Protein AF-A0A0K8QR11-F1 (afdb_monomer)

Nearest PDB structures (foldseek):
  7ub2-assembly1_E  TM=6.531E-01  e=4.210E-04  Listeria innocua Clip11262
  3cfa-assembly1_M  TM=3.501E-01  e=7.416E+00  Anemonia sulcata

Solvent-accessible surface area (backbone atoms only — not comparable to full-atom val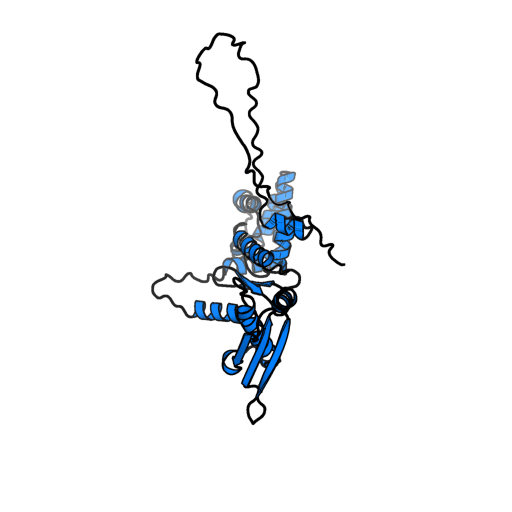ues): 19747 Å² total; per-residue (Å²): 137,85,82,87,88,83,78,84,81,83,80,81,87,85,83,94,85,86,79,87,87,83,91,81,80,92,84,91,77,88,82,89,83,85,79,80,94,82,84,79,91,71,80,76,77,76,76,75,76,74,76,73,48,72,58,48,55,50,12,54,74,72,75,39,56,47,68,58,39,54,51,48,45,44,65,74,42,34,60,98,54,95,72,50,72,66,57,51,45,52,47,51,48,51,30,57,75,68,71,40,46,50,90,80,51,19,27,39,53,40,82,47,98,93,49,70,42,62,26,36,31,73,67,27,51,51,49,54,50,72,68,36,90,48,54,60,58,69,50,78,46,81,41,59,45,97,88,67,47,78,45,32,27,33,20,36,36,31,42,66,96,52,97,64,56,37,73,28,74,36,44,43,87,77,69,67,56,100,44,72,64,43,70,76,38,46,69,62,52,44,46,50,50,10,46,53,53,20,45,31,75,67,70,63,69,70,99,67,37,44,62,71,58,55,51,49,49,53,52,48,62,69,65,62,74,56,92,84,54,84,74,80,71,84,67,74,55,62,62,56,55,46,16,51,55,36,47,64,77,41,40,69,42,52,50,50,29,52,52,21,51,56,45,22,73,74,67,70,43,64,65,32,35,47,55,25,30,52,41,54,66,70,43,53,69,70,45,50,59,32,43,67,39,54,49,97,71,74,24,86,45,50,74,64,55,50,48,41,67,73,76,62,43,61,85,78,84,78,81,81,83,130

Radius of gyration: 32.88 Å; Cα contacts (8 Å, |Δi|>4): 327; chains: 1; bounding box: 91×86×78 Å

Foldseek 3Di:
DDDDDDDDDDDDDDDDDDDDDDDDDDDDDDDDDDDDDDDDPDPPPPPPPPPQQLLNVVCVVVVHDSVVSLVCCCVPQVDPDPADPVLVSVLSVLCVVQVHDSNVQQWGWDDADPHTAIAGELVVLVCSQVPDPFWDDKDKDFDADPVGHGFWIKIFTGGPPDPGTQIDIDGLVPQQDPDPCCVVCVPVSRVSVNSNVSCCVRPVDPRYHHDVVRVVVRVVVVVPPPVPDPDPDPPPVVLLVLLVVLCVVLVVLLVLLVVLLVVCVVPVDVVSLASNLVSLVVRPPVSNSSLPDAVVRVRPDHPSSVCCNVPPRDDDDDDDDD

Secondary structure (DSSP, 8-state):
-------PPPPPPPP--------------------------------------HHHHHHHHTT--HHHHHHHHHHHTSTTS---HHHHHHHHHHHHHTT--TTTTSEEEEEETTEEEEEE-HHHHHHHHHH-TTEEEEEEEEEE-TTS-EEEEEEEEEETT-SS-EEEEEEHHHH--SSHHHHH-HHHHHHHHHHHHHHHHHH---S-B-HHHHHHHHHHHHH---TTS--------HHHHHHHHHHHHTHHHHHHHHHHHHHHHHH--HHHHHHHHHHHHHS-HHHHHHH---GGGT-SS-HHHHHHHHHTSPPP------

Sequence (322 aa):
MLWPSEFPQPAAPRNPSDTSGAVGTYNNTAPDGYPAEDDMNSVATIEQSKSVGVLATLASHYGMDKGAFVQTIKATVMNGTDVSNEQLAAFCLVAKEHKLNPFTKEIFAFPSRGGIVPVVSVDGWMKLINSHPDFDGMEFKDNVTPDGQLLSITCRMFRKGRSHPVEVTEYMAECKRNTDVWRQWPARMLRHKATIQAARYAFGFAGIMEQDEAERMGDIDGARKDENVVPGVFVEDKRKARHDEAAEQYAASIELIKDRISEWDATQDSDALYTAAEAWAEIPSAAQMDLWLAPTKGGIFTTHERDVIKSKLPKIEQEKSE

Organism: NCBI:txid1475481

InterPro domains:
  IPR018330 RecT family [PF03837] (70-219)

pLDDT: mean 78.52, std 22.54, range [29.58, 98.75]

Structure (mmCIF, N/CA/C/O backbone):
data_AF-A0A0K8QR11-F1
#
_entry.id   AF-A0A0K8QR11-F1
#
loop_
_atom_site.group_PDB
_atom_site.id
_atom_site.type_symbol
_atom_site.label_atom_id
_atom_site.label_alt_id
_atom_site.label_comp_id
_atom_site.label_asym_id
_atom_site.label_entity_id
_atom_site.label_seq_id
_atom_site.pdbx_PDB_ins_code
_atom_site.Cartn_x
_atom_site.Cartn_y
_atom_site.Cartn_z
_atom_site.occupancy
_atom_site.B_iso_or_equiv
_atom_site.auth_seq_id
_atom_site.auth_comp_id
_atom_site.auth_asym_id
_atom_site.auth_atom_id
_atom_site.pdbx_PDB_model_num
ATOM 1 N N . MET A 1 1 ? 6.950 -24.392 6.433 1.00 33.88 1 MET A N 1
ATOM 2 C CA . MET A 1 1 ? 5.771 -25.216 6.767 1.00 33.88 1 MET A CA 1
ATOM 3 C C . MET A 1 1 ? 4.914 -25.252 5.514 1.00 33.88 1 MET A C 1
ATOM 5 O O . MET A 1 1 ? 4.414 -24.214 5.107 1.00 33.88 1 MET A O 1
ATOM 9 N N . LEU A 1 2 ? 4.953 -26.376 4.799 1.00 32.19 2 LEU A N 1
ATOM 10 C CA . LEU A 1 2 ? 4.376 -26.543 3.464 1.00 32.19 2 LEU A CA 1
ATOM 11 C C . LEU A 1 2 ? 2.877 -26.844 3.589 1.00 32.19 2 LEU A C 1
ATOM 13 O O . LEU A 1 2 ? 2.474 -27.634 4.438 1.00 32.19 2 LEU A O 1
ATOM 17 N N . TRP A 1 3 ? 2.073 -26.183 2.762 1.00 33.88 3 TRP A N 1
ATOM 18 C CA . TRP A 1 3 ? 0.626 -26.359 2.660 1.00 33.88 3 TRP A CA 1
ATOM 19 C C . TRP A 1 3 ? 0.293 -27.703 1.982 1.00 33.88 3 TRP A C 1
ATOM 21 O O . TRP A 1 3 ? 0.845 -27.962 0.911 1.00 33.88 3 TRP A O 1
ATOM 31 N N . PRO A 1 4 ? -0.604 -28.546 2.525 1.00 36.75 4 PRO A N 1
ATOM 32 C CA . PRO A 1 4 ? -1.134 -29.689 1.793 1.00 36.75 4 PRO A CA 1
ATOM 33 C C . PRO A 1 4 ? -2.228 -29.225 0.821 1.00 36.75 4 PRO A C 1
ATOM 35 O O . PRO A 1 4 ? -3.280 -28.722 1.214 1.00 36.75 4 PRO A O 1
ATOM 38 N N . SER A 1 5 ? -1.951 -29.359 -0.473 1.00 45.22 5 SER A N 1
ATOM 39 C CA . SER A 1 5 ? -2.909 -29.163 -1.557 1.00 45.22 5 SER A CA 1
ATOM 40 C C . SER A 1 5 ? -3.686 -30.453 -1.789 1.00 45.22 5 SER A C 1
ATOM 42 O O . SER A 1 5 ? -3.118 -31.371 -2.362 1.00 45.22 5 SER A O 1
ATOM 44 N N . GLU A 1 6 ? -4.954 -30.523 -1.390 1.00 36.91 6 GLU A N 1
ATOM 45 C CA . GLU A 1 6 ? -5.933 -31.430 -2.005 1.00 36.91 6 GLU A CA 1
ATOM 46 C C . GLU A 1 6 ? -7.345 -31.122 -1.486 1.00 36.91 6 GLU A C 1
ATOM 48 O O . GLU A 1 6 ? -7.639 -31.261 -0.303 1.00 36.91 6 GLU A O 1
ATOM 53 N N . PHE A 1 7 ? -8.230 -30.700 -2.390 1.00 38.00 7 PHE A N 1
ATOM 54 C CA . PHE A 1 7 ? -9.677 -30.840 -2.231 1.00 38.00 7 PHE A CA 1
ATOM 55 C C . PHE A 1 7 ? -10.212 -31.567 -3.476 1.00 38.00 7 PHE A C 1
ATOM 57 O O . PHE A 1 7 ? -9.750 -31.277 -4.585 1.00 38.00 7 PHE A O 1
ATOM 64 N N . PRO A 1 8 ? -11.149 -32.519 -3.317 1.00 39.75 8 PRO A N 1
ATOM 65 C CA . PRO A 1 8 ? -11.606 -33.378 -4.401 1.00 39.75 8 PRO A CA 1
ATOM 66 C C . PRO A 1 8 ? -12.515 -32.629 -5.385 1.00 39.75 8 PRO A C 1
ATOM 68 O O . PRO A 1 8 ? -13.366 -31.829 -4.999 1.00 39.75 8 PRO A O 1
ATOM 71 N N . GLN A 1 9 ? -12.328 -32.917 -6.673 1.00 40.44 9 GLN A N 1
ATOM 72 C CA . GLN A 1 9 ? -13.131 -32.392 -7.780 1.00 40.44 9 GLN A CA 1
ATOM 73 C C . GLN A 1 9 ? -14.554 -32.988 -7.767 1.00 40.44 9 GLN A C 1
ATOM 75 O O . GLN A 1 9 ? -14.694 -34.196 -7.554 1.00 40.44 9 GLN A O 1
ATOM 80 N N . PRO A 1 10 ? -15.613 -32.204 -8.045 1.00 38.78 10 PRO A N 1
ATOM 81 C CA . PRO A 1 10 ? -16.957 -32.744 -8.222 1.00 38.78 10 PRO A CA 1
ATOM 82 C C . PRO A 1 10 ? -17.102 -33.463 -9.574 1.00 38.78 10 PRO A C 1
ATOM 84 O O . PRO A 1 10 ? -16.645 -32.985 -10.612 1.00 38.78 10 PRO A O 1
ATOM 87 N N . ALA A 1 11 ? -17.756 -34.627 -9.554 1.00 43.53 11 ALA A N 1
ATOM 88 C CA . ALA A 1 11 ? -18.029 -35.441 -10.735 1.00 43.53 11 ALA A CA 1
ATOM 89 C C . ALA A 1 11 ? -19.023 -34.760 -11.698 1.00 43.53 11 ALA A C 1
ATOM 91 O O . ALA A 1 11 ? -20.006 -34.152 -11.275 1.00 43.53 11 ALA A O 1
ATOM 92 N N . ALA A 1 12 ? -18.775 -34.905 -13.002 1.00 44.50 12 ALA A N 1
ATOM 93 C CA . ALA A 1 12 ? -19.606 -34.361 -14.075 1.00 44.50 12 ALA A CA 1
ATOM 94 C C . ALA A 1 12 ? -20.999 -35.034 -14.154 1.00 44.50 12 ALA A C 1
ATOM 96 O O . ALA A 1 12 ? -21.106 -36.245 -13.928 1.00 44.50 12 ALA A O 1
ATOM 97 N N . PRO A 1 13 ? -22.066 -34.297 -14.524 1.00 41.56 13 PRO A N 1
ATOM 98 C CA . PRO A 1 13 ? -23.403 -34.866 -14.663 1.00 41.56 13 PRO A CA 1
ATOM 99 C C . PRO A 1 13 ? -23.524 -35.744 -15.919 1.00 41.56 13 PRO A C 1
ATOM 101 O O . PRO A 1 13 ? -23.062 -35.386 -17.003 1.00 41.56 13 PRO A O 1
ATOM 104 N N . ARG A 1 14 ? -24.172 -36.907 -15.769 1.00 38.94 14 ARG A N 1
ATOM 105 C CA . ARG A 1 14 ? -24.530 -37.811 -16.873 1.00 38.94 14 ARG A CA 1
ATOM 106 C C . ARG A 1 14 ? -25.808 -37.329 -17.564 1.00 38.94 14 ARG A C 1
ATOM 108 O O . ARG A 1 14 ? -26.769 -36.952 -16.901 1.00 38.94 14 ARG A O 1
ATOM 115 N N . ASN A 1 15 ? -25.805 -37.395 -18.890 1.00 36.81 15 ASN A N 1
ATOM 116 C CA . ASN A 1 15 ? -26.914 -37.034 -19.771 1.00 36.81 15 ASN A CA 1
ATOM 117 C C . ASN A 1 15 ? -27.840 -38.255 -19.980 1.00 36.81 15 ASN A C 1
ATOM 119 O O . ASN A 1 15 ? -27.306 -39.327 -20.279 1.00 36.81 15 ASN A O 1
ATOM 123 N N . PRO A 1 16 ? -29.178 -38.152 -19.856 1.00 38.12 16 PRO A N 1
ATOM 124 C CA . PRO A 1 16 ? -30.076 -39.254 -20.178 1.00 38.12 16 PRO A CA 1
ATOM 125 C C . PRO A 1 16 ? -30.721 -39.047 -21.555 1.00 38.12 16 PRO A C 1
ATOM 127 O O . PRO A 1 16 ? -31.610 -38.216 -21.727 1.00 38.12 16 PRO A O 1
ATOM 130 N N . SER A 1 17 ? -30.299 -39.841 -22.535 1.00 35.16 17 SER A N 1
ATOM 131 C CA . SER A 1 17 ? -31.025 -40.040 -23.790 1.00 35.16 17 SER A CA 1
ATOM 132 C C . SER A 1 17 ? -30.967 -41.519 -24.162 1.00 35.16 17 SER A C 1
ATOM 134 O O . SER A 1 17 ? -29.864 -42.033 -24.327 1.00 35.16 17 SER A O 1
ATOM 136 N N . ASP A 1 18 ? -32.157 -42.125 -24.257 1.00 32.50 18 ASP A N 1
ATOM 137 C CA . ASP A 1 18 ? -32.554 -43.479 -24.709 1.00 32.50 18 ASP A CA 1
ATOM 138 C C . ASP A 1 18 ? -33.379 -44.184 -23.617 1.00 32.50 18 ASP A C 1
ATOM 140 O O . ASP A 1 18 ? -32.950 -44.258 -22.474 1.00 32.50 18 ASP A O 1
ATOM 144 N N . THR A 1 19 ? -34.569 -44.744 -23.847 1.00 35.62 19 THR A N 1
ATOM 145 C CA . THR A 1 19 ? -35.267 -45.163 -25.076 1.00 35.62 19 THR A CA 1
ATOM 146 C C . THR A 1 19 ? -36.750 -45.443 -24.743 1.00 35.62 19 THR A C 1
ATOM 148 O O . THR A 1 19 ? -37.076 -45.700 -23.589 1.00 35.62 19 THR A O 1
ATOM 151 N N . SER A 1 20 ? -37.620 -45.378 -25.768 1.00 32.44 20 SER A N 1
ATOM 152 C CA . SER A 1 20 ? -38.883 -46.136 -26.004 1.00 32.44 20 SER A CA 1
ATOM 153 C C . SER A 1 20 ? -39.692 -46.645 -24.792 1.00 32.44 20 SER A C 1
ATOM 155 O O . SER A 1 20 ? -39.200 -47.428 -23.995 1.00 32.44 20 SER A O 1
ATOM 157 N N . GLY A 1 21 ? -40.987 -46.385 -24.624 1.00 29.94 21 GLY A N 1
ATOM 158 C CA . GLY A 1 21 ? -42.069 -46.389 -25.605 1.00 29.94 21 GLY A CA 1
ATOM 159 C C . GLY A 1 21 ? -43.173 -47.322 -25.084 1.00 29.94 21 GLY A C 1
ATOM 160 O O . GLY A 1 21 ? -42.931 -48.512 -24.944 1.00 29.94 21 GLY A O 1
ATOM 161 N N . ALA A 1 22 ? -44.361 -46.796 -24.779 1.00 33.75 22 ALA A N 1
ATOM 162 C CA . ALA A 1 22 ? -45.605 -47.565 -24.672 1.00 33.75 22 ALA A CA 1
ATOM 163 C C . ALA A 1 22 ? -46.804 -46.606 -24.635 1.00 33.75 22 ALA A C 1
ATOM 165 O O . ALA A 1 22 ? -46.908 -45.740 -23.771 1.00 33.75 22 ALA A O 1
ATOM 166 N N . VAL A 1 23 ? -47.693 -46.773 -25.611 1.00 34.09 23 VAL A N 1
ATOM 167 C CA . VAL A 1 23 ? -48.990 -46.106 -25.739 1.00 34.09 23 VAL A CA 1
ATOM 168 C C . VAL A 1 23 ? -49.993 -46.841 -24.847 1.00 34.09 23 VAL A C 1
ATOM 170 O O . VAL A 1 23 ? -50.105 -48.061 -24.940 1.00 34.09 23 VAL A O 1
ATOM 173 N N . GLY A 1 24 ? -50.731 -46.113 -24.010 1.00 33.06 24 GLY A N 1
ATOM 174 C CA . GLY A 1 24 ? -51.784 -46.658 -23.152 1.00 33.06 24 GLY A CA 1
ATOM 175 C C . GLY A 1 24 ? -52.837 -45.593 -22.855 1.00 33.06 24 GLY A C 1
ATOM 176 O O . GLY A 1 24 ? -52.521 -44.501 -22.402 1.00 33.06 24 GLY A O 1
ATOM 177 N N . THR A 1 25 ? -54.075 -45.910 -23.202 1.00 30.88 25 THR A N 1
ATOM 178 C CA . THR A 1 25 ? -55.262 -45.056 -23.316 1.00 30.88 25 THR A CA 1
ATOM 179 C C . THR A 1 25 ? -55.841 -44.555 -21.988 1.00 30.88 25 THR A C 1
ATOM 181 O O . THR A 1 25 ? -55.704 -45.199 -20.954 1.00 30.88 25 THR A O 1
ATOM 184 N N . TYR A 1 26 ? -56.560 -43.430 -22.073 1.00 32.91 26 TYR A N 1
ATOM 185 C CA . TYR A 1 26 ? -57.428 -42.827 -21.055 1.00 32.91 26 TYR A CA 1
ATOM 186 C C . TYR A 1 26 ? -58.264 -43.836 -20.253 1.00 32.91 26 TYR A C 1
ATOM 188 O O . TYR A 1 26 ? -58.888 -44.710 -20.849 1.00 32.91 26 TYR A O 1
ATOM 196 N N . ASN A 1 27 ? -58.385 -43.620 -18.937 1.00 32.62 27 ASN A N 1
ATOM 197 C CA . ASN A 1 27 ? -59.679 -43.692 -18.254 1.00 32.62 27 ASN A CA 1
ATOM 198 C C . ASN A 1 27 ? -59.665 -42.981 -16.896 1.00 32.62 27 ASN A C 1
ATOM 200 O O . ASN A 1 27 ? -58.744 -43.105 -16.095 1.00 32.62 27 ASN A O 1
ATOM 204 N N . ASN A 1 28 ? -60.730 -42.213 -16.696 1.00 38.59 28 ASN A N 1
ATOM 205 C CA . ASN A 1 28 ? -61.056 -41.408 -15.537 1.00 38.59 28 ASN A CA 1
ATOM 206 C C . ASN A 1 28 ? -62.022 -42.222 -14.666 1.00 38.59 28 ASN A C 1
ATOM 208 O O . ASN A 1 28 ? -63.151 -42.449 -15.091 1.00 38.59 28 ASN A O 1
ATOM 212 N N . THR A 1 29 ? -61.592 -42.660 -13.485 1.00 36.22 29 THR A N 1
ATOM 213 C CA . THR A 1 29 ? -62.470 -43.207 -12.436 1.00 36.22 29 THR A CA 1
ATOM 214 C C . THR A 1 29 ? -61.794 -43.031 -11.079 1.00 36.22 29 THR A C 1
ATOM 216 O O . THR A 1 29 ? -60.862 -43.763 -10.754 1.00 36.22 29 THR A O 1
ATOM 219 N N . ALA A 1 30 ? -62.278 -42.072 -10.287 1.00 38.09 30 ALA A N 1
ATOM 220 C CA . ALA A 1 30 ? -62.218 -42.159 -8.828 1.00 38.09 30 ALA A CA 1
ATOM 221 C C . ALA A 1 30 ? -63.244 -43.215 -8.369 1.00 38.09 30 ALA A C 1
ATOM 223 O O . ALA A 1 30 ? -64.279 -43.368 -9.028 1.00 38.09 30 ALA A O 1
ATOM 224 N N . PRO A 1 31 ? -62.972 -43.953 -7.281 1.00 41.66 31 PRO A N 1
ATOM 225 C CA . PRO A 1 31 ? -63.694 -43.591 -6.061 1.00 41.66 31 PRO A CA 1
ATOM 226 C C . PRO A 1 31 ? -62.915 -43.790 -4.747 1.00 41.66 31 PRO A C 1
ATOM 228 O O . PRO A 1 31 ? -62.088 -44.684 -4.607 1.00 41.66 31 PRO A O 1
ATOM 231 N N . ASP A 1 32 ? -63.279 -42.928 -3.798 1.00 38.56 32 ASP A N 1
ATOM 232 C CA . ASP A 1 32 ? -63.455 -43.151 -2.360 1.00 38.56 32 ASP A CA 1
ATOM 233 C C . ASP A 1 32 ? -62.334 -43.779 -1.522 1.00 38.56 32 ASP A C 1
ATOM 235 O O . ASP A 1 32 ? -62.087 -44.983 -1.533 1.00 38.56 32 ASP A O 1
ATOM 239 N N . GLY A 1 33 ? -61.775 -42.945 -0.638 1.00 32.66 33 GLY A N 1
ATOM 240 C CA . GLY A 1 33 ? -61.066 -43.408 0.550 1.00 32.66 33 GLY A CA 1
ATOM 241 C C . GLY A 1 33 ? -60.140 -42.366 1.167 1.00 32.66 33 GLY A C 1
ATOM 242 O O . GLY A 1 33 ? -58.932 -42.569 1.172 1.00 32.66 33 GLY A O 1
ATOM 243 N N . TYR A 1 34 ? -60.676 -41.264 1.698 1.00 33.56 34 TYR A N 1
ATOM 244 C CA . TYR A 1 34 ? -59.923 -40.428 2.640 1.00 33.56 34 TYR A CA 1
ATOM 245 C C . TYR A 1 34 ? -60.023 -41.032 4.047 1.00 33.56 34 TYR A C 1
ATOM 247 O O . TYR A 1 34 ? -61.139 -41.135 4.563 1.00 33.56 34 TYR A O 1
ATOM 255 N N . PRO A 1 35 ? -58.909 -41.362 4.721 1.00 38.75 35 PRO A N 1
ATOM 256 C CA . PRO A 1 35 ? -58.846 -41.270 6.162 1.00 38.75 35 PRO A CA 1
ATOM 257 C C . PRO A 1 35 ? -58.368 -39.874 6.587 1.00 38.75 35 PRO A C 1
ATOM 259 O O . PRO A 1 35 ? -57.555 -39.233 5.925 1.00 38.75 35 PRO A O 1
ATOM 262 N N . ALA A 1 36 ? -58.972 -39.458 7.693 1.00 36.94 36 ALA A N 1
ATOM 263 C CA . ALA A 1 36 ? -58.860 -38.233 8.468 1.00 36.94 36 ALA A CA 1
ATOM 264 C C . ALA A 1 36 ? -57.507 -37.500 8.492 1.00 36.94 36 ALA A C 1
ATOM 266 O O . ALA A 1 36 ? -56.436 -38.096 8.597 1.00 36.94 36 ALA A O 1
ATOM 267 N N . GLU A 1 37 ? -57.638 -36.173 8.504 1.00 41.84 37 GLU A N 1
ATOM 268 C CA . GLU A 1 37 ? -56.672 -35.211 9.020 1.00 41.84 37 GLU A CA 1
ATOM 269 C C . GLU A 1 37 ? -56.354 -35.510 10.491 1.00 41.84 37 GLU A C 1
ATOM 271 O O . GLU A 1 37 ? -57.241 -35.460 11.336 1.00 41.84 37 GLU A O 1
ATOM 276 N N . ASP A 1 38 ? -55.097 -35.830 10.770 1.00 45.25 38 ASP A N 1
ATOM 277 C CA . ASP A 1 38 ? -54.389 -35.514 12.012 1.00 45.25 38 ASP A CA 1
ATOM 278 C C . ASP A 1 38 ? -52.946 -35.979 11.803 1.00 45.25 38 ASP A C 1
ATOM 280 O O . ASP A 1 38 ? -52.662 -37.165 11.916 1.00 45.25 38 ASP A O 1
ATOM 284 N N . ASP A 1 39 ? -52.053 -35.077 11.386 1.00 39.78 39 ASP A N 1
ATOM 285 C CA . ASP A 1 39 ? -50.786 -34.881 12.094 1.00 39.78 39 ASP A CA 1
ATOM 286 C C . ASP A 1 39 ? -49.870 -33.837 11.439 1.00 39.78 39 ASP A C 1
ATOM 288 O O . ASP A 1 39 ? -49.773 -33.698 10.221 1.00 39.78 39 ASP A O 1
ATOM 292 N N . MET A 1 40 ? -49.110 -33.182 12.315 1.00 40.28 40 MET A N 1
ATOM 293 C CA . MET A 1 40 ? -47.890 -32.415 12.046 1.00 40.28 40 MET A CA 1
ATOM 294 C C . MET A 1 40 ? -48.036 -31.029 11.410 1.00 40.28 40 MET A C 1
ATOM 296 O O . MET A 1 40 ? -47.586 -30.737 10.303 1.00 40.28 40 MET A O 1
ATOM 300 N N . ASN A 1 41 ? -48.449 -30.090 12.260 1.00 43.38 41 ASN A N 1
ATOM 301 C CA . ASN A 1 41 ? -47.977 -28.712 12.194 1.00 43.38 41 ASN A CA 1
ATOM 302 C C . ASN A 1 41 ? -46.479 -28.653 12.589 1.00 43.38 41 ASN A C 1
ATOM 304 O O . ASN A 1 41 ? -46.129 -28.231 13.691 1.00 43.38 41 ASN A O 1
ATOM 308 N N . SER A 1 42 ? -45.574 -29.122 11.722 1.00 46.75 42 SER A N 1
ATOM 309 C CA . SER A 1 42 ? -44.132 -28.907 11.889 1.00 46.75 42 SER A CA 1
ATOM 310 C C . SER A 1 42 ? -43.737 -27.613 11.184 1.00 46.75 42 SER A C 1
ATOM 312 O O . SER A 1 42 ? -43.375 -27.608 10.005 1.00 46.75 42 SER A O 1
ATOM 314 N N . VAL A 1 43 ? -43.808 -26.494 11.904 1.00 45.84 43 VAL A N 1
ATOM 315 C CA . VAL A 1 43 ? -43.145 -25.263 11.469 1.00 45.84 43 VAL A CA 1
ATOM 316 C C . VAL A 1 43 ? -41.645 -25.534 11.529 1.00 45.84 43 VAL A C 1
ATOM 318 O O . VAL A 1 43 ? -41.045 -25.531 12.601 1.00 45.84 43 VAL A O 1
ATOM 321 N N . ALA A 1 44 ? -41.045 -25.836 10.378 1.00 43.06 44 ALA A N 1
ATOM 322 C CA . ALA A 1 44 ? -39.603 -25.911 10.244 1.00 43.06 44 ALA A CA 1
ATOM 323 C C . ALA A 1 44 ? -39.029 -24.534 10.592 1.00 43.06 44 ALA A C 1
ATOM 325 O O . ALA A 1 44 ? -39.220 -23.562 9.858 1.00 43.06 44 ALA A O 1
ATOM 326 N N . THR A 1 45 ? -38.355 -24.442 11.736 1.00 41.91 45 THR A N 1
ATOM 327 C CA . THR A 1 45 ? -37.550 -23.280 12.096 1.00 41.91 45 THR A CA 1
ATOM 328 C C . THR A 1 45 ? -36.497 -23.120 11.007 1.00 41.91 45 THR A C 1
ATOM 330 O O . THR A 1 45 ? -35.555 -23.904 10.925 1.00 41.91 45 THR A O 1
ATOM 333 N N . ILE A 1 46 ? -36.677 -22.135 10.127 1.00 47.78 46 ILE A N 1
ATOM 334 C CA . ILE A 1 46 ? -35.631 -21.732 9.194 1.00 47.78 46 ILE A CA 1
ATOM 335 C C . ILE A 1 46 ? -34.526 -21.155 10.074 1.00 47.78 46 ILE A C 1
ATOM 337 O O . ILE A 1 46 ? -34.634 -20.020 10.544 1.00 47.78 46 ILE A O 1
ATOM 341 N N . GLU A 1 47 ? -33.485 -21.943 10.348 1.00 46.41 47 GLU A N 1
ATOM 342 C CA . GLU A 1 47 ? -32.240 -21.397 10.864 1.00 46.41 47 GLU A CA 1
ATOM 343 C C . GLU A 1 47 ? -31.778 -20.350 9.852 1.00 46.41 47 GLU A C 1
ATOM 345 O O . GLU A 1 47 ? -31.347 -20.672 8.744 1.00 46.41 47 GLU A O 1
ATOM 350 N N . GLN A 1 48 ? -31.934 -19.073 10.205 1.00 40.72 48 GLN A N 1
ATOM 351 C CA . GLN A 1 48 ? -31.308 -17.991 9.467 1.00 40.72 48 GLN A CA 1
ATOM 352 C C . GLN A 1 48 ? -29.817 -18.299 9.458 1.00 40.72 48 GLN A C 1
ATOM 354 O O . GLN A 1 48 ? -29.150 -18.162 10.485 1.00 40.72 48 GLN A O 1
ATOM 359 N N . SER A 1 49 ? -29.297 -18.750 8.314 1.00 42.47 49 SER A N 1
ATOM 360 C CA . SER A 1 49 ? -27.869 -18.952 8.131 1.00 42.47 49 SER A CA 1
ATOM 361 C C . SER A 1 49 ? -27.203 -17.622 8.453 1.00 42.47 49 SER A C 1
ATOM 363 O O . SER A 1 49 ? -27.327 -16.655 7.696 1.00 42.47 49 SER A O 1
ATOM 365 N N . LYS A 1 50 ? -26.576 -17.545 9.626 1.00 44.72 50 LYS A N 1
ATOM 366 C CA . LYS A 1 50 ? -25.921 -16.344 10.123 1.00 44.72 50 LYS A CA 1
ATOM 367 C C . LYS A 1 50 ? -24.801 -16.056 9.134 1.00 44.72 50 LYS A C 1
ATOM 369 O O . LYS A 1 50 ? -23.771 -16.723 9.172 1.00 44.72 50 LYS A O 1
ATOM 374 N N . SER A 1 51 ? -25.032 -15.142 8.192 1.00 48.88 51 SER A N 1
ATOM 375 C CA . SER A 1 51 ? -24.049 -14.808 7.166 1.00 48.88 51 SER A CA 1
ATOM 376 C C . SER A 1 51 ? -22.781 -14.368 7.890 1.00 48.88 51 SER A C 1
ATOM 378 O O . SER A 1 51 ? -22.761 -13.318 8.540 1.00 48.88 51 SER A O 1
ATOM 380 N N . VAL A 1 52 ? -21.749 -15.209 7.869 1.00 59.62 52 VAL A N 1
ATOM 381 C CA . VAL A 1 52 ? -20.503 -14.938 8.580 1.00 59.62 52 VAL A CA 1
ATOM 382 C C . VAL A 1 52 ? -19.880 -13.714 7.917 1.00 59.62 52 VAL A C 1
ATOM 384 O O . VAL A 1 52 ? -19.449 -13.770 6.769 1.00 59.62 52 VAL A O 1
ATOM 387 N N . GLY A 1 53 ? -19.888 -12.575 8.616 1.00 80.38 53 GLY A N 1
ATOM 388 C CA . GLY A 1 53 ? -19.357 -11.323 8.077 1.00 80.38 53 GLY A CA 1
ATOM 389 C C . GLY A 1 53 ? -17.894 -11.478 7.652 1.00 80.38 53 GLY A C 1
ATOM 390 O O . GLY A 1 53 ? -17.145 -12.241 8.267 1.00 80.38 53 GLY A O 1
ATOM 391 N N . VAL A 1 54 ? -17.463 -10.744 6.620 1.00 80.06 54 VAL A N 1
ATOM 392 C CA . VAL A 1 54 ? -16.131 -10.929 6.009 1.00 80.06 54 VAL A CA 1
ATOM 393 C C . VAL A 1 54 ? -14.986 -10.850 7.026 1.00 80.06 54 VAL A C 1
ATOM 395 O O . VAL A 1 54 ? -14.040 -11.630 6.963 1.00 80.06 54 VAL A O 1
ATOM 398 N N . LEU A 1 55 ? -15.123 -9.967 8.019 1.00 84.88 55 LEU A N 1
ATOM 399 C CA . LEU A 1 55 ? -14.155 -9.789 9.099 1.00 84.88 55 LEU A CA 1
ATOM 400 C C . LEU A 1 55 ? -14.062 -11.016 10.012 1.00 84.88 55 LEU A C 1
ATOM 402 O O . LEU A 1 55 ? -12.975 -11.345 10.458 1.00 84.88 55 LEU A O 1
ATOM 406 N N . ALA A 1 56 ? -15.174 -11.713 10.267 1.00 86.38 56 ALA A N 1
ATOM 407 C CA . ALA A 1 56 ? -15.155 -12.956 11.036 1.00 86.38 56 ALA A CA 1
ATOM 408 C C . ALA A 1 56 ? -14.484 -14.083 10.238 1.00 86.38 56 ALA A C 1
ATOM 410 O O . ALA A 1 56 ? -13.657 -14.801 10.780 1.00 86.38 56 ALA A O 1
ATOM 411 N N . THR A 1 57 ? -14.773 -14.177 8.935 1.00 85.00 57 THR A N 1
ATOM 412 C CA . THR A 1 57 ? -14.129 -15.162 8.049 1.00 85.00 57 THR A CA 1
ATOM 413 C C . THR A 1 57 ? -12.612 -14.968 8.008 1.00 85.00 57 THR A C 1
ATOM 415 O O . THR A 1 57 ? -11.856 -15.932 8.102 1.00 85.00 57 THR A O 1
ATOM 418 N N . LEU A 1 58 ? -12.157 -13.720 7.878 1.00 85.31 58 LEU A N 1
ATOM 419 C CA . LEU A 1 58 ? -10.731 -13.404 7.851 1.00 85.31 58 LEU A CA 1
ATOM 420 C C . LEU A 1 58 ? -10.076 -13.594 9.215 1.00 85.31 58 LEU A C 1
ATOM 422 O O . LEU A 1 58 ? -9.009 -14.193 9.276 1.00 85.31 58 LEU A O 1
ATOM 426 N N . ALA A 1 59 ? -10.725 -13.176 10.302 1.00 88.25 59 ALA A N 1
ATOM 427 C CA . ALA A 1 59 ? -10.233 -13.443 11.648 1.00 88.25 59 ALA A CA 1
ATOM 428 C C . ALA A 1 59 ? -10.014 -14.949 11.868 1.00 88.25 59 ALA A C 1
ATOM 430 O O . ALA A 1 59 ? -8.920 -15.351 12.255 1.00 88.25 59 ALA A O 1
ATOM 431 N N . SER A 1 60 ? -10.985 -15.792 11.493 1.00 89.06 60 SER A N 1
ATOM 432 C CA . SER A 1 60 ? -10.838 -17.252 11.550 1.00 89.06 60 SER A CA 1
ATOM 433 C C . SER A 1 60 ? -9.699 -17.774 10.671 1.00 89.06 60 SER A C 1
ATOM 435 O O . SER A 1 60 ? -8.957 -18.645 11.114 1.00 89.06 60 SER A O 1
ATOM 437 N N . HIS A 1 61 ? -9.511 -17.231 9.463 1.00 85.75 61 HIS A N 1
ATOM 438 C CA . HIS A 1 61 ? -8.384 -17.594 8.594 1.00 85.75 61 HIS A CA 1
ATOM 439 C C . HIS A 1 61 ? -7.023 -17.300 9.246 1.00 85.75 61 HIS A C 1
ATOM 441 O O . HIS A 1 61 ? -6.088 -18.082 9.096 1.00 85.75 61 HIS A O 1
ATOM 447 N N . TYR A 1 62 ? -6.916 -16.203 9.998 1.00 86.81 62 TYR A N 1
ATOM 448 C CA . TYR A 1 62 ? -5.713 -15.856 10.759 1.00 86.81 62 TYR A CA 1
ATOM 449 C C . TYR A 1 62 ? -5.652 -16.507 12.152 1.00 86.81 62 TYR A C 1
ATOM 451 O O . TYR A 1 62 ? -4.705 -16.256 12.892 1.00 86.81 62 TYR A O 1
ATOM 459 N N . GLY A 1 63 ? -6.628 -17.344 12.522 1.00 90.62 63 GLY A N 1
ATOM 460 C CA . GLY A 1 63 ? -6.687 -17.980 13.841 1.00 90.62 63 GLY A CA 1
ATOM 461 C C . GLY A 1 63 ? -6.927 -16.994 14.990 1.00 90.62 63 GLY A C 1
ATOM 462 O O . GLY A 1 63 ? -6.474 -17.230 16.105 1.00 90.62 63 GLY A O 1
ATOM 463 N N . MET A 1 64 ? -7.607 -15.879 14.721 1.00 90.25 64 MET A N 1
ATOM 464 C CA . MET A 1 64 ? -7.859 -14.801 15.676 1.00 90.25 64 MET A CA 1
ATOM 465 C C . MET A 1 64 ? -9.347 -14.681 16.012 1.00 90.25 64 MET A C 1
ATOM 467 O O . MET A 1 64 ? -10.216 -14.939 15.175 1.00 90.25 64 MET A O 1
ATOM 471 N N . ASP A 1 65 ? -9.645 -14.209 17.225 1.00 92.50 65 ASP A N 1
ATOM 472 C CA . ASP A 1 65 ? -10.968 -13.663 17.531 1.00 92.50 65 ASP A CA 1
ATOM 473 C C . ASP A 1 65 ? -11.267 -12.449 16.630 1.00 92.50 65 ASP A C 1
ATOM 475 O O . ASP A 1 65 ? -10.369 -11.681 16.276 1.00 92.50 65 ASP A O 1
ATOM 479 N N . LYS A 1 66 ? -12.540 -12.249 16.269 1.00 89.94 66 LYS A N 1
ATOM 480 C CA . LYS A 1 66 ? -12.962 -11.153 15.384 1.00 89.94 66 LYS A CA 1
ATOM 481 C C . LYS A 1 66 ? -12.633 -9.780 15.973 1.00 89.94 66 LYS A C 1
ATOM 483 O O . LYS A 1 66 ? -12.175 -8.907 15.236 1.00 89.94 66 LYS A O 1
ATOM 488 N N . GLY A 1 67 ? -12.910 -9.564 17.258 1.00 88.69 67 GLY A N 1
ATOM 489 C CA . GLY A 1 67 ? -12.648 -8.295 17.934 1.00 88.69 67 GLY A CA 1
ATOM 490 C C . GLY A 1 67 ? -11.153 -8.005 17.995 1.00 88.69 67 GLY A C 1
ATOM 491 O O . GLY A 1 67 ? -10.723 -6.928 17.579 1.00 88.69 67 GLY A O 1
ATOM 492 N N . ALA A 1 68 ? -10.367 -9.005 18.402 1.00 88.62 68 ALA A N 1
ATOM 493 C CA . ALA A 1 68 ? -8.909 -8.919 18.419 1.00 88.62 68 ALA A CA 1
ATOM 494 C C . ALA A 1 68 ? -8.335 -8.627 17.022 1.00 88.62 68 ALA A C 1
ATOM 496 O O . ALA A 1 68 ? -7.549 -7.698 16.864 1.00 88.62 68 ALA A O 1
ATOM 497 N N . PHE A 1 69 ? -8.784 -9.345 15.987 1.00 90.00 69 PHE A N 1
ATOM 498 C CA . PHE A 1 69 ? -8.358 -9.131 14.600 1.00 90.00 69 PHE A CA 1
ATOM 499 C C . PHE A 1 69 ? -8.606 -7.693 14.131 1.00 90.00 69 PHE A C 1
ATOM 501 O O . PHE A 1 69 ? -7.706 -7.045 13.596 1.00 90.00 69 PHE A O 1
ATOM 508 N N . VAL A 1 70 ? -9.816 -7.171 14.366 1.00 89.19 70 VAL A N 1
ATOM 509 C CA . VAL A 1 70 ? -10.178 -5.792 14.009 1.00 89.19 70 VAL A CA 1
ATOM 510 C C . VAL A 1 70 ? -9.261 -4.789 14.708 1.00 89.19 70 VAL A C 1
ATOM 512 O O . VAL A 1 70 ? -8.741 -3.885 14.055 1.00 89.19 70 VAL A O 1
ATOM 515 N N . GLN A 1 71 ? -9.033 -4.956 16.013 1.00 89.00 71 GLN A N 1
ATOM 516 C CA . GLN A 1 71 ? -8.158 -4.071 16.781 1.00 89.00 71 GLN A CA 1
ATOM 517 C C . GLN A 1 71 ? -6.709 -4.133 16.287 1.00 89.00 71 GLN A C 1
ATOM 519 O O . GLN A 1 71 ? -6.097 -3.087 16.077 1.00 89.00 71 GLN A O 1
ATOM 524 N N . THR A 1 72 ? -6.169 -5.328 16.030 1.00 88.38 72 THR A N 1
ATOM 525 C CA . THR A 1 72 ? -4.795 -5.488 15.539 1.00 88.38 72 THR A CA 1
ATOM 526 C C . THR A 1 72 ? -4.611 -4.845 14.169 1.00 88.38 72 THR A C 1
ATOM 528 O O . THR A 1 72 ? -3.641 -4.113 13.979 1.00 88.38 72 THR A O 1
ATOM 531 N N . ILE A 1 73 ? -5.532 -5.052 13.220 1.00 87.69 73 ILE A N 1
ATOM 532 C CA . ILE A 1 73 ? -5.433 -4.422 11.894 1.00 87.69 73 ILE A CA 1
ATOM 533 C C . ILE A 1 73 ? -5.479 -2.896 12.020 1.00 87.69 73 ILE A C 1
ATOM 535 O O . ILE A 1 73 ? -4.625 -2.218 11.446 1.00 87.69 73 ILE A O 1
ATOM 539 N N . LYS A 1 74 ? -6.406 -2.344 12.815 1.00 86.75 74 LYS A N 1
ATOM 540 C CA . LYS A 1 74 ? -6.473 -0.890 13.031 1.00 86.75 74 LYS A CA 1
ATOM 541 C C . LYS A 1 74 ? -5.181 -0.341 13.646 1.00 86.75 74 LYS A C 1
ATOM 543 O O . LYS A 1 74 ? -4.657 0.656 13.166 1.00 86.75 74 LYS A O 1
ATOM 548 N N . ALA A 1 75 ? -4.634 -1.021 14.652 1.00 84.56 75 ALA A N 1
ATOM 549 C CA . ALA A 1 75 ? -3.443 -0.567 15.366 1.00 84.56 75 ALA A CA 1
ATOM 550 C C . ALA A 1 75 ? -2.134 -0.716 14.571 1.00 84.56 75 ALA A C 1
ATOM 552 O O . ALA A 1 75 ? -1.209 0.063 14.778 1.00 84.56 75 ALA A O 1
ATOM 553 N N . THR A 1 76 ? -2.025 -1.714 13.687 1.00 81.31 76 THR A N 1
ATOM 554 C CA . THR A 1 76 ? -0.737 -2.084 13.059 1.00 81.31 76 THR A CA 1
ATOM 555 C C . THR A 1 76 ? -0.667 -1.826 11.556 1.00 81.31 76 THR A C 1
ATOM 557 O O . THR A 1 76 ? 0.423 -1.612 11.031 1.00 81.31 76 THR A O 1
ATOM 560 N N . VAL A 1 77 ? -1.810 -1.829 10.864 1.00 80.44 77 VAL A N 1
ATOM 561 C CA . VAL A 1 77 ? -1.901 -1.690 9.398 1.00 80.44 77 VAL A CA 1
ATOM 562 C C . VAL A 1 77 ? -2.546 -0.361 8.998 1.00 80.44 77 VAL A C 1
ATOM 564 O O . VAL A 1 77 ? -2.282 0.136 7.906 1.00 80.44 77 VAL A O 1
ATOM 567 N N . MET A 1 78 ? -3.382 0.212 9.871 1.00 79.69 78 MET A N 1
ATOM 568 C CA . MET A 1 78 ? -4.145 1.448 9.630 1.00 79.69 78 MET A CA 1
ATOM 569 C C . MET A 1 78 ? -3.869 2.524 10.690 1.00 79.69 78 MET A C 1
ATOM 571 O O . MET A 1 78 ? -4.741 3.336 11.006 1.00 79.69 78 MET A O 1
ATOM 575 N N . ASN A 1 79 ? -2.676 2.500 11.285 1.00 67.50 79 ASN A N 1
ATOM 576 C CA . ASN A 1 79 ? -2.323 3.394 12.380 1.00 67.50 79 ASN A CA 1
ATOM 577 C C . ASN A 1 79 ? -2.476 4.876 11.983 1.00 67.50 79 ASN A C 1
ATOM 579 O O . ASN A 1 79 ? -2.146 5.287 10.874 1.00 67.50 79 ASN A O 1
ATOM 583 N N . GLY A 1 80 ? -3.010 5.690 12.898 1.00 63.41 80 GLY A N 1
ATOM 584 C CA . GLY A 1 80 ? -3.159 7.135 12.690 1.00 63.41 80 GLY A CA 1
ATOM 585 C C . GLY A 1 80 ? -4.317 7.568 11.781 1.00 63.41 80 GLY A C 1
ATOM 586 O O . GLY A 1 80 ? -4.401 8.748 11.460 1.00 63.41 80 GLY A O 1
ATOM 587 N N . THR A 1 81 ? -5.219 6.661 11.382 1.00 64.88 81 THR A N 1
ATOM 588 C CA . THR A 1 81 ? -6.439 7.005 10.626 1.00 64.88 81 THR A CA 1
ATOM 589 C C . THR A 1 81 ? -7.685 6.516 11.368 1.00 64.88 81 THR A C 1
ATOM 591 O O . THR A 1 81 ? -7.740 5.361 11.791 1.00 64.88 81 THR A O 1
ATOM 594 N N . ASP A 1 82 ? -8.704 7.369 11.517 1.00 72.19 82 ASP A N 1
ATOM 595 C CA . ASP A 1 82 ? -10.013 6.940 12.027 1.00 72.19 82 ASP A CA 1
ATOM 596 C C . ASP A 1 82 ? -10.762 6.178 10.922 1.00 72.19 82 ASP A C 1
ATOM 598 O O . ASP A 1 82 ? -11.411 6.765 10.057 1.00 72.19 82 ASP A O 1
ATOM 602 N N . VAL A 1 83 ? -10.572 4.856 10.887 1.00 77.75 83 VAL A N 1
ATOM 603 C CA . VAL A 1 83 ? -11.121 3.980 9.844 1.00 77.75 83 VAL A CA 1
ATOM 604 C C . VAL A 1 83 ? -12.433 3.348 10.304 1.00 77.75 83 VAL A C 1
ATOM 606 O O . VAL A 1 83 ? -12.489 2.640 11.325 1.00 77.75 83 VAL A O 1
ATOM 609 N N . SER A 1 84 ? -13.487 3.541 9.505 1.00 83.75 84 SER A N 1
ATOM 610 C CA . SER A 1 84 ? -14.793 2.920 9.743 1.00 83.75 84 SER A CA 1
ATOM 611 C C . SER A 1 84 ? -14.729 1.393 9.584 1.00 83.75 84 SER A C 1
ATOM 613 O O . SER A 1 84 ? -13.827 0.840 8.949 1.00 83.75 84 SER A O 1
ATOM 615 N N . ASN A 1 85 ? -15.696 0.666 10.146 1.00 82.94 85 ASN A N 1
ATOM 616 C CA . ASN A 1 85 ? -15.722 -0.793 9.995 1.00 82.94 85 ASN A CA 1
ATOM 617 C C . ASN A 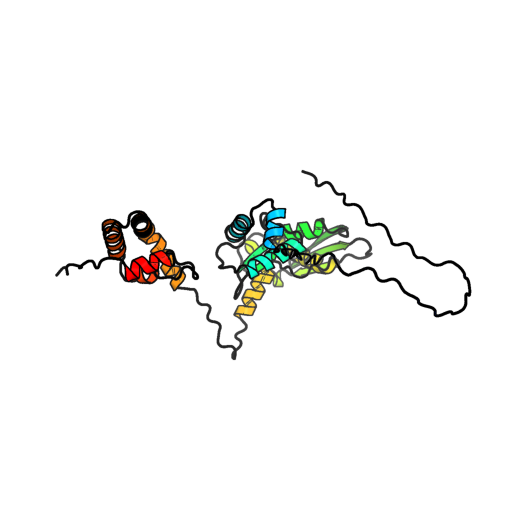1 85 ? -15.985 -1.222 8.539 1.00 82.94 85 ASN A C 1
ATOM 619 O O . ASN A 1 85 ? -15.508 -2.274 8.116 1.00 82.94 85 ASN A O 1
ATOM 623 N N . GLU A 1 86 ? -16.694 -0.400 7.768 1.00 83.88 86 GLU A N 1
ATOM 624 C CA . GLU A 1 86 ? -16.960 -0.586 6.340 1.00 83.88 86 GLU A CA 1
ATOM 625 C C . GLU A 1 86 ? -15.677 -0.418 5.523 1.00 83.88 86 GLU A C 1
ATOM 627 O O . GLU A 1 86 ? -15.378 -1.253 4.673 1.00 83.88 86 GLU A O 1
ATOM 632 N N . GLN A 1 87 ? -14.876 0.608 5.824 1.00 86.06 87 GLN A N 1
ATOM 633 C CA . GLN A 1 87 ? -13.577 0.829 5.183 1.00 86.06 87 GLN A CA 1
ATOM 634 C C . GLN A 1 87 ? -12.584 -0.289 5.515 1.00 86.06 87 GLN A C 1
ATOM 636 O O . GLN A 1 87 ? -11.899 -0.799 4.626 1.00 86.06 87 GLN A O 1
ATOM 641 N N . LEU A 1 88 ? -12.562 -0.737 6.774 1.00 88.25 88 LEU A N 1
ATOM 642 C CA . LEU A 1 88 ? -11.788 -1.903 7.192 1.00 88.25 88 LEU A CA 1
ATOM 643 C C . LEU A 1 88 ? -12.211 -3.161 6.420 1.00 88.25 88 LEU A C 1
ATOM 645 O O . LEU A 1 88 ? -11.357 -3.901 5.932 1.00 88.25 88 LEU A O 1
ATOM 649 N N . ALA A 1 89 ? -13.519 -3.405 6.299 1.00 87.25 89 ALA A N 1
ATOM 650 C CA . ALA A 1 89 ? -14.054 -4.543 5.558 1.00 87.25 89 ALA A CA 1
ATOM 651 C C . ALA A 1 89 ? -13.710 -4.470 4.063 1.00 87.25 89 ALA A C 1
ATOM 653 O O . ALA A 1 89 ? -13.307 -5.484 3.496 1.00 87.25 89 ALA A O 1
ATOM 654 N N . ALA A 1 90 ? -13.803 -3.290 3.443 1.00 88.75 90 ALA A N 1
ATOM 655 C CA . ALA A 1 90 ? -13.423 -3.068 2.050 1.00 88.75 90 ALA A CA 1
ATOM 656 C C . ALA A 1 90 ? -11.928 -3.344 1.815 1.00 88.75 90 ALA A C 1
ATOM 658 O O . ALA A 1 90 ? -11.577 -4.097 0.909 1.00 88.75 90 ALA A O 1
ATOM 659 N N . PHE A 1 91 ? -11.047 -2.826 2.676 1.00 90.81 91 PHE A N 1
ATOM 660 C CA . PHE A 1 91 ? -9.612 -3.125 2.625 1.00 90.81 91 PHE A CA 1
ATOM 661 C C . PHE A 1 91 ? -9.336 -4.630 2.744 1.00 90.81 91 PHE A C 1
ATOM 663 O O . PHE A 1 91 ? -8.594 -5.213 1.954 1.00 90.81 91 PHE A O 1
ATOM 670 N N . CYS A 1 92 ? -9.982 -5.275 3.714 1.00 90.62 92 CYS A N 1
ATOM 671 C CA . CYS A 1 92 ? -9.865 -6.706 3.957 1.00 90.62 92 CYS A CA 1
ATOM 672 C C . CYS A 1 92 ? -10.348 -7.553 2.765 1.00 90.62 92 CYS A C 1
ATOM 674 O O . CYS A 1 92 ? -9.761 -8.596 2.476 1.00 90.62 92 CYS A O 1
ATOM 676 N N . LEU A 1 93 ? -11.394 -7.111 2.058 1.00 90.12 93 LEU A N 1
ATOM 677 C CA . LEU A 1 93 ? -11.879 -7.753 0.835 1.00 90.12 93 LEU A CA 1
ATOM 678 C C . LEU A 1 93 ? -10.839 -7.691 -0.288 1.00 90.12 93 LEU A C 1
ATOM 680 O O . LEU A 1 93 ? -10.595 -8.713 -0.921 1.00 90.12 93 LEU A O 1
ATOM 684 N N . VAL A 1 94 ? -10.179 -6.546 -0.485 1.00 91.38 94 VAL A N 1
ATOM 685 C CA . VAL A 1 94 ? -9.103 -6.403 -1.485 1.00 91.38 94 VAL A CA 1
ATOM 686 C C . VAL A 1 94 ? -7.905 -7.286 -1.132 1.00 91.38 94 VAL A C 1
ATOM 688 O O . VAL A 1 94 ? -7.403 -8.022 -1.981 1.00 91.38 94 VAL A O 1
ATOM 691 N N . ALA A 1 95 ? -7.476 -7.278 0.133 1.00 92.12 95 ALA A N 1
ATOM 692 C CA . ALA A 1 95 ? -6.396 -8.147 0.598 1.00 92.12 95 ALA A CA 1
ATOM 693 C C . ALA A 1 95 ? -6.720 -9.632 0.350 1.00 92.12 95 ALA A C 1
ATOM 695 O O . ALA A 1 95 ? -5.877 -10.381 -0.146 1.00 92.12 95 ALA A O 1
ATOM 696 N N . LYS A 1 96 ? -7.965 -10.045 0.627 1.00 91.19 96 LYS A N 1
ATOM 697 C CA . LYS A 1 96 ? -8.447 -11.408 0.381 1.00 91.19 96 LYS A CA 1
ATOM 698 C C . LYS A 1 96 ? -8.456 -11.762 -1.106 1.00 91.19 96 LYS A C 1
ATOM 700 O O . LYS A 1 96 ? -7.954 -12.828 -1.455 1.00 91.19 96 LYS A O 1
ATOM 705 N N . GLU A 1 97 ? -9.008 -10.893 -1.952 1.00 91.50 97 GLU A N 1
ATOM 706 C CA . GLU A 1 97 ? -9.118 -11.100 -3.404 1.00 91.50 97 GLU A CA 1
ATOM 707 C C . GLU A 1 97 ? -7.748 -11.387 -4.026 1.00 91.50 97 GLU A C 1
ATOM 709 O O . GLU A 1 97 ? -7.560 -12.368 -4.743 1.00 91.50 97 GLU A O 1
ATOM 714 N N . HIS A 1 98 ? -6.749 -10.590 -3.650 1.00 93.06 98 HIS A N 1
ATOM 715 C CA . HIS A 1 98 ? -5.389 -10.719 -4.167 1.00 93.06 98 HIS A CA 1
ATOM 716 C C . HIS A 1 98 ? -4.498 -11.667 -3.353 1.00 93.06 98 HIS A C 1
ATOM 718 O O . HIS A 1 98 ? -3.324 -11.836 -3.680 1.00 93.06 98 HIS A O 1
ATOM 724 N N . LYS A 1 99 ? -5.029 -12.311 -2.304 1.00 93.06 99 LYS A N 1
ATOM 725 C CA . LYS A 1 99 ? -4.280 -13.201 -1.393 1.00 93.06 99 LYS A CA 1
ATOM 726 C C . LYS A 1 99 ? -3.037 -12.527 -0.785 1.00 93.06 99 LYS A C 1
ATOM 728 O O . LYS A 1 99 ? -1.992 -13.160 -0.589 1.00 93.06 99 LYS A O 1
ATOM 733 N N . LEU A 1 100 ? -3.163 -11.237 -0.489 1.00 93.50 100 LEU A N 1
ATOM 734 C CA . LEU A 1 100 ? -2.123 -10.406 0.104 1.00 93.50 100 LEU A CA 1
ATOM 735 C C . LEU A 1 100 ? -2.269 -10.374 1.621 1.00 93.50 100 LEU A C 1
ATOM 737 O O . LEU A 1 100 ? -3.372 -10.306 2.162 1.00 93.50 100 LEU A O 1
ATOM 741 N N . ASN A 1 101 ? -1.138 -10.419 2.311 1.00 91.69 101 ASN A N 1
ATOM 742 C CA . ASN A 1 101 ? -1.083 -10.436 3.759 1.00 91.69 101 ASN A CA 1
ATOM 743 C C . ASN A 1 101 ? -0.790 -9.027 4.314 1.00 91.69 101 ASN A C 1
ATOM 745 O O . ASN A 1 101 ? 0.308 -8.497 4.110 1.00 91.69 101 ASN A O 1
ATOM 749 N N . PRO A 1 102 ? -1.736 -8.419 5.051 1.00 90.31 102 PRO A N 1
ATOM 750 C CA . PRO A 1 102 ? -1.546 -7.089 5.614 1.00 90.31 102 PRO A CA 1
ATOM 751 C C . PRO A 1 102 ? -0.525 -7.061 6.763 1.00 90.31 102 PRO A C 1
ATOM 753 O O . PRO A 1 102 ? 0.152 -6.055 6.957 1.00 90.31 102 PRO A O 1
ATOM 756 N N . PHE A 1 103 ? -0.336 -8.168 7.490 1.00 89.00 103 PHE A N 1
ATOM 757 C CA . PHE A 1 103 ? 0.603 -8.227 8.619 1.00 89.00 103 PHE A CA 1
ATOM 758 C C . PHE A 1 103 ? 2.070 -8.275 8.182 1.00 89.00 103 PHE A C 1
ATOM 760 O O . PHE A 1 103 ? 2.944 -7.786 8.892 1.00 89.00 103 PHE A O 1
ATOM 767 N N . THR A 1 104 ? 2.350 -8.829 7.001 1.00 88.38 104 THR A N 1
ATOM 768 C CA . THR A 1 104 ? 3.695 -8.829 6.400 1.00 88.38 104 THR A CA 1
ATOM 769 C C . THR A 1 104 ? 3.921 -7.627 5.484 1.00 88.38 104 THR A C 1
ATOM 771 O O . THR A 1 104 ? 4.932 -7.574 4.792 1.00 88.38 104 THR A O 1
ATOM 774 N N . LYS A 1 105 ? 3.001 -6.649 5.491 1.00 88.06 105 LYS A N 1
ATOM 775 C CA . LYS A 1 105 ? 3.047 -5.430 4.668 1.00 88.06 105 LYS A CA 1
ATOM 776 C C . LYS A 1 105 ? 3.101 -5.701 3.162 1.00 88.06 105 LYS A C 1
ATOM 778 O O . LYS A 1 105 ? 3.634 -4.894 2.405 1.00 88.06 105 LYS A O 1
ATOM 783 N N . GLU A 1 106 ? 2.515 -6.803 2.700 1.00 93.25 106 GLU A N 1
ATOM 784 C CA . GLU A 1 106 ? 2.286 -7.022 1.265 1.00 93.25 106 GLU A CA 1
ATOM 785 C C . GLU A 1 106 ? 1.214 -6.054 0.728 1.00 93.25 106 GLU A C 1
ATOM 787 O O . GLU A 1 106 ? 1.258 -5.643 -0.429 1.00 93.25 106 GLU A O 1
ATOM 792 N N . ILE A 1 107 ? 0.278 -5.651 1.592 1.00 92.62 107 ILE A N 1
ATOM 793 C CA . ILE A 1 107 ? -0.730 -4.616 1.355 1.00 92.62 107 ILE A CA 1
ATOM 794 C C . ILE A 1 107 ? -0.907 -3.780 2.627 1.00 92.62 107 ILE A C 1
ATOM 796 O O . ILE A 1 107 ? -0.874 -4.320 3.732 1.00 92.62 107 ILE A O 1
ATOM 800 N N . PHE A 1 108 ? -1.089 -2.472 2.496 1.00 88.56 108 PHE A N 1
ATOM 801 C CA . PHE A 1 108 ? -1.297 -1.559 3.619 1.00 88.56 108 PHE A CA 1
ATOM 802 C C . PHE A 1 108 ? -2.307 -0.467 3.262 1.00 88.56 108 PHE A C 1
ATOM 804 O O . PHE A 1 108 ? -2.619 -0.243 2.092 1.00 88.56 108 PHE A O 1
ATOM 811 N N . ALA A 1 109 ? -2.876 0.170 4.282 1.00 87.56 109 ALA A N 1
ATOM 812 C CA . ALA A 1 109 ? -3.858 1.227 4.102 1.00 87.56 109 ALA A CA 1
ATOM 813 C C . ALA A 1 109 ? -3.146 2.577 3.999 1.00 87.56 109 ALA A C 1
ATOM 815 O O . ALA A 1 109 ? -2.515 3.023 4.954 1.00 87.56 109 ALA A O 1
ATOM 816 N N . PHE A 1 110 ? -3.248 3.224 2.843 1.00 84.12 110 PHE A N 1
ATOM 817 C CA . PHE A 1 110 ? -2.752 4.580 2.656 1.00 84.12 110 PHE A CA 1
ATOM 818 C C . PHE A 1 110 ? -3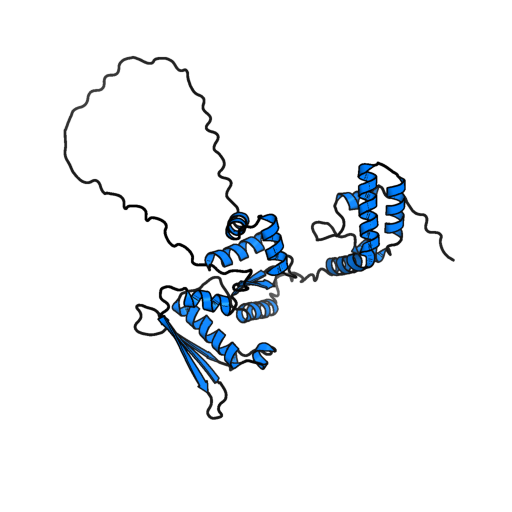.872 5.586 2.970 1.00 84.12 110 PHE A C 1
ATOM 820 O O . PHE A 1 110 ? -4.969 5.441 2.416 1.00 84.12 110 PHE A O 1
ATOM 827 N N . PRO A 1 111 ? -3.653 6.582 3.846 1.00 80.62 111 PRO A N 1
ATOM 828 C CA . PRO A 1 111 ? -4.660 7.602 4.138 1.00 80.62 111 PRO A CA 1
ATOM 829 C C . PRO A 1 111 ? -5.035 8.409 2.887 1.00 80.62 111 PRO A C 1
ATOM 831 O O . PRO A 1 111 ? -4.168 8.796 2.107 1.00 80.62 111 PRO A O 1
ATOM 834 N N . SER A 1 112 ? -6.325 8.687 2.697 1.00 74.38 112 SER A N 1
ATOM 835 C CA . SER A 1 112 ? -6.841 9.494 1.581 1.00 74.38 112 SER A CA 1
ATOM 836 C C . SER A 1 112 ? -7.987 10.417 2.024 1.00 74.38 112 SER A C 1
ATOM 838 O O . SER A 1 112 ? -8.477 10.328 3.153 1.00 74.38 112 SER A O 1
ATOM 840 N N . ARG A 1 113 ? -8.435 11.320 1.137 1.00 67.44 113 ARG A N 1
ATOM 841 C CA . ARG A 1 113 ? -9.592 12.209 1.353 1.00 67.44 113 ARG A CA 1
ATOM 842 C C . ARG A 1 113 ? -10.835 11.391 1.704 1.00 67.44 113 ARG A C 1
ATOM 844 O O . ARG A 1 113 ? -11.449 10.782 0.838 1.00 67.44 113 ARG A O 1
ATOM 851 N N . GLY A 1 114 ? -11.215 11.399 2.982 1.00 68.75 114 GLY A N 1
ATOM 852 C CA . GLY A 1 114 ? -12.422 10.724 3.465 1.00 68.75 114 GLY A CA 1
ATOM 853 C C . GLY A 1 114 ? -12.275 9.220 3.715 1.00 68.75 114 GLY A C 1
ATOM 854 O O . GLY A 1 114 ? -13.293 8.541 3.849 1.00 68.75 114 GLY A O 1
ATOM 855 N N . GLY A 1 115 ? -11.054 8.677 3.797 1.00 78.31 115 GLY A N 1
ATOM 856 C CA . GLY A 1 115 ? -10.876 7.263 4.119 1.00 78.31 115 GLY A CA 1
ATOM 857 C C . GLY A 1 115 ? -9.483 6.706 3.889 1.00 78.31 115 GLY A C 1
ATOM 858 O O . GLY A 1 115 ? -8.477 7.376 4.105 1.00 78.31 115 GLY A O 1
ATOM 859 N N . ILE A 1 116 ? -9.444 5.451 3.445 1.00 85.06 116 ILE A N 1
ATOM 860 C CA . ILE A 1 116 ? -8.213 4.727 3.133 1.00 85.06 116 ILE A CA 1
ATOM 861 C C . ILE A 1 116 ? -8.254 4.160 1.724 1.00 85.06 116 ILE A C 1
ATOM 863 O O . ILE A 1 116 ? -9.309 3.813 1.192 1.00 85.06 116 ILE A O 1
ATOM 867 N N . VAL A 1 117 ? -7.069 4.017 1.156 1.00 85.62 117 VAL A N 1
ATOM 868 C CA . VAL A 1 117 ? -6.830 3.410 -0.141 1.00 85.62 117 VAL A CA 1
ATOM 869 C C . VAL A 1 117 ? -5.913 2.198 0.057 1.00 85.62 117 VAL A C 1
ATOM 871 O O . VAL A 1 117 ? -4.841 2.348 0.646 1.00 85.62 117 VAL A O 1
ATOM 874 N N . PRO A 1 118 ? -6.289 0.991 -0.399 1.00 88.94 118 PRO A N 1
ATOM 875 C CA . PRO A 1 118 ? -5.407 -0.169 -0.328 1.00 88.94 118 PRO A CA 1
ATOM 876 C C . PRO A 1 118 ? -4.218 -0.008 -1.283 1.00 88.94 118 PRO A C 1
ATOM 878 O O . PRO A 1 118 ? -4.394 0.113 -2.497 1.00 88.94 118 PRO A O 1
ATOM 881 N N . VAL A 1 119 ? -3.005 -0.039 -0.735 1.00 90.62 119 VAL A N 1
ATOM 882 C CA . VAL A 1 119 ? -1.749 0.059 -1.483 1.00 90.62 119 VAL A CA 1
ATOM 883 C C . VAL A 1 119 ? -0.956 -1.226 -1.320 1.00 90.62 119 VAL A C 1
ATOM 885 O O . VAL A 1 119 ? -0.759 -1.721 -0.214 1.00 90.62 119 VAL A O 1
ATOM 888 N N . VAL A 1 120 ? -0.491 -1.770 -2.438 1.00 94.31 120 VAL A N 1
ATOM 889 C CA . VAL A 1 120 ? 0.324 -2.981 -2.502 1.00 94.31 120 VAL A CA 1
ATOM 890 C C . VAL A 1 120 ? 1.791 -2.579 -2.534 1.00 94.31 120 VAL A C 1
ATOM 892 O O . VAL A 1 120 ? 2.209 -1.756 -3.353 1.00 94.31 120 VAL A O 1
ATOM 895 N N . SER A 1 121 ? 2.576 -3.155 -1.628 1.00 93.06 121 SER A N 1
ATOM 896 C CA . SER A 1 121 ? 4.015 -2.906 -1.561 1.00 93.06 121 SER A CA 1
ATOM 897 C C . SER A 1 121 ? 4.753 -3.607 -2.700 1.00 93.06 121 SER A C 1
ATOM 899 O O . SER A 1 121 ? 4.204 -4.466 -3.392 1.00 93.06 121 SER A O 1
ATOM 901 N N . VAL A 1 122 ? 6.034 -3.282 -2.878 1.00 93.69 122 VAL A N 1
ATOM 902 C CA . VAL A 1 122 ? 6.894 -3.986 -3.841 1.00 93.69 122 VAL A CA 1
ATOM 903 C C . VAL A 1 122 ? 6.892 -5.497 -3.580 1.00 93.69 122 VAL A C 1
ATOM 905 O O . VAL A 1 122 ? 6.762 -6.268 -4.527 1.00 93.69 122 VAL A O 1
ATOM 908 N N . ASP A 1 123 ? 6.952 -5.923 -2.316 1.00 94.12 123 ASP A N 1
ATOM 909 C CA . ASP A 1 123 ? 6.924 -7.343 -1.948 1.00 94.12 123 ASP A CA 1
ATOM 910 C C . ASP A 1 123 ? 5.576 -7.994 -2.283 1.00 94.12 123 ASP A C 1
ATOM 912 O O . ASP A 1 123 ? 5.538 -9.115 -2.795 1.00 94.12 123 ASP A O 1
ATOM 916 N N . GLY A 1 124 ? 4.467 -7.274 -2.078 1.00 96.69 124 GLY A N 1
ATOM 917 C CA . GLY A 1 124 ? 3.141 -7.722 -2.503 1.00 96.69 124 GLY A CA 1
ATOM 918 C C . GLY A 1 124 ? 3.056 -7.924 -4.017 1.00 96.69 124 GLY A C 1
ATOM 919 O O . GLY A 1 124 ? 2.611 -8.973 -4.480 1.00 96.69 124 GLY A O 1
ATOM 920 N N . TRP A 1 125 ? 3.574 -6.975 -4.800 1.00 97.25 125 TRP A N 1
ATOM 921 C CA . TRP A 1 125 ? 3.664 -7.109 -6.255 1.00 97.25 125 TRP A CA 1
ATOM 922 C C . TRP A 1 125 ? 4.547 -8.284 -6.678 1.00 97.25 125 TRP A C 1
ATOM 924 O O . TRP A 1 125 ? 4.156 -9.055 -7.555 1.00 97.25 125 TRP A O 1
ATOM 934 N N . MET A 1 126 ? 5.703 -8.476 -6.038 1.00 97.25 126 MET A N 1
ATOM 935 C CA . MET A 1 126 ? 6.581 -9.611 -6.336 1.00 97.25 126 MET A CA 1
ATOM 936 C C . MET A 1 126 ? 5.899 -10.942 -6.023 1.00 97.25 126 MET A C 1
ATOM 938 O O . MET A 1 126 ? 6.032 -11.892 -6.795 1.00 97.25 126 MET A O 1
ATOM 942 N N . LYS A 1 127 ? 5.132 -11.027 -4.933 1.00 97.19 127 LYS A N 1
ATOM 943 C CA . LYS A 1 127 ? 4.335 -12.214 -4.613 1.00 97.19 127 LYS A CA 1
ATOM 944 C C . LYS A 1 127 ? 3.271 -12.482 -5.674 1.00 97.19 127 LYS A C 1
ATOM 946 O O . LYS A 1 127 ? 3.157 -13.621 -6.124 1.00 97.19 127 LYS A O 1
ATOM 951 N N . LEU A 1 128 ? 2.521 -11.463 -6.099 1.00 97.44 128 LEU A N 1
ATOM 952 C CA . LEU A 1 128 ? 1.495 -11.609 -7.140 1.00 97.44 128 LEU A CA 1
ATOM 953 C C . LEU A 1 128 ? 2.085 -12.130 -8.448 1.00 97.44 128 LEU A C 1
ATOM 955 O O . LEU A 1 128 ? 1.547 -13.063 -9.034 1.00 97.44 128 LEU A O 1
ATOM 959 N N . ILE A 1 129 ? 3.215 -11.567 -8.875 1.00 98.00 129 ILE A N 1
ATOM 960 C CA . ILE A 1 129 ? 3.875 -11.962 -10.120 1.00 98.00 129 ILE A CA 1
ATOM 961 C C . ILE A 1 129 ? 4.421 -13.389 -10.013 1.00 98.00 129 ILE A C 1
ATOM 963 O O . ILE A 1 129 ? 4.089 -14.236 -10.837 1.00 98.00 129 ILE A O 1
ATOM 967 N N . ASN A 1 130 ? 5.208 -13.683 -8.974 1.00 97.94 130 ASN A N 1
ATOM 968 C CA . ASN A 1 130 ? 5.864 -14.986 -8.830 1.00 97.94 130 ASN A CA 1
ATOM 969 C C . ASN A 1 130 ? 4.882 -16.136 -8.562 1.00 97.94 130 ASN A C 1
ATOM 971 O O . ASN A 1 130 ? 5.191 -17.283 -8.874 1.00 97.94 130 ASN A O 1
ATOM 975 N N . SER A 1 131 ? 3.713 -15.853 -7.980 1.00 97.06 131 SER A N 1
ATOM 976 C CA . SER A 1 131 ? 2.667 -16.861 -7.757 1.00 97.06 131 SER A CA 1
ATOM 977 C C . SER A 1 131 ? 1.714 -17.030 -8.945 1.00 97.06 131 SER A C 1
ATOM 979 O O . SER A 1 131 ? 0.889 -17.946 -8.931 1.00 97.06 131 SER A O 1
ATOM 981 N N . HIS A 1 132 ? 1.813 -16.186 -9.979 1.00 97.50 132 HIS A N 1
ATOM 982 C CA . HIS A 1 132 ? 0.946 -16.284 -11.145 1.00 97.50 132 HIS A CA 1
ATOM 983 C C . HIS A 1 132 ? 1.315 -17.526 -11.985 1.00 97.50 132 HIS A C 1
ATOM 985 O O . HIS A 1 132 ? 2.463 -17.656 -12.413 1.00 97.50 132 HIS A O 1
ATOM 991 N N . PRO A 1 133 ? 0.365 -18.431 -12.298 1.00 97.31 133 PRO A N 1
ATOM 992 C CA . PRO A 1 133 ? 0.667 -19.710 -12.958 1.00 97.31 133 PRO A CA 1
ATOM 993 C C . PRO A 1 133 ? 1.304 -19.546 -14.347 1.00 97.31 133 PRO A C 1
ATOM 995 O O . PRO A 1 133 ? 2.145 -20.355 -14.750 1.00 97.31 133 PRO A O 1
ATOM 998 N N . ASP A 1 134 ? 0.941 -18.473 -15.053 1.00 97.94 134 ASP A N 1
ATOM 999 C CA . ASP A 1 134 ? 1.469 -18.157 -16.384 1.00 97.94 134 ASP A CA 1
ATOM 1000 C C . ASP A 1 134 ? 2.736 -17.289 -16.375 1.00 97.94 134 ASP A C 1
ATOM 1002 O O . ASP A 1 134 ? 3.204 -16.931 -17.453 1.00 97.94 134 ASP A O 1
ATOM 1006 N N . PHE A 1 135 ? 3.285 -16.909 -15.215 1.00 98.44 135 PHE A N 1
ATOM 1007 C CA . PHE A 1 135 ? 4.547 -16.165 -15.183 1.00 98.44 135 PHE A CA 1
ATOM 1008 C C . PHE A 1 135 ? 5.705 -17.060 -15.638 1.00 98.44 135 PHE A C 1
ATOM 1010 O O . PHE A 1 135 ? 5.813 -18.214 -15.215 1.00 98.44 135 PHE A O 1
ATOM 1017 N N . ASP A 1 136 ? 6.543 -16.526 -16.526 1.00 98.25 136 ASP A N 1
ATOM 1018 C CA . ASP A 1 136 ? 7.669 -17.237 -17.143 1.00 98.25 136 ASP A CA 1
ATOM 1019 C C . ASP A 1 136 ? 8.965 -16.411 -17.102 1.00 98.25 136 ASP A C 1
ATOM 1021 O O . ASP A 1 136 ? 9.795 -16.447 -18.004 1.00 98.25 136 ASP A O 1
ATOM 1025 N N . GLY A 1 137 ? 9.120 -15.610 -16.047 1.00 98.19 137 GLY A N 1
ATOM 1026 C CA . GLY A 1 137 ? 10.281 -14.752 -15.855 1.00 98.19 137 GLY A CA 1
ATOM 1027 C C . GLY A 1 137 ? 10.095 -13.325 -16.369 1.00 98.19 137 GLY A C 1
ATOM 1028 O O . GLY A 1 137 ? 9.100 -12.954 -16.999 1.00 98.19 137 GLY A O 1
ATOM 1029 N N . MET A 1 138 ? 11.075 -12.488 -16.047 1.00 98.31 138 MET A N 1
ATOM 1030 C CA . MET A 1 138 ? 11.151 -11.111 -16.514 1.00 98.31 138 MET A CA 1
ATOM 1031 C C . MET A 1 138 ? 12.608 -10.695 -16.702 1.00 98.31 138 MET A C 1
ATOM 1033 O O . MET A 1 138 ? 13.491 -11.154 -15.979 1.00 98.31 138 MET A O 1
ATOM 1037 N N . GLU A 1 139 ? 12.843 -9.790 -17.641 1.00 98.31 139 GLU A N 1
ATOM 1038 C CA . GLU A 1 139 ? 14.144 -9.182 -17.903 1.00 98.31 139 GLU A CA 1
ATOM 1039 C C . GLU A 1 139 ? 14.060 -7.665 -17.768 1.00 98.31 139 GLU A C 1
ATOM 1041 O O . GLU A 1 139 ? 13.002 -7.059 -17.964 1.00 98.31 139 GLU A O 1
ATOM 1046 N N . PHE A 1 140 ? 15.204 -7.048 -17.481 1.00 98.44 140 PHE A N 1
ATOM 1047 C CA . PHE A 1 140 ? 15.337 -5.601 -17.420 1.00 98.44 140 PHE A CA 1
ATOM 1048 C C . PHE A 1 140 ? 16.388 -5.118 -18.403 1.00 98.44 140 PHE A C 1
ATOM 1050 O O . PHE A 1 140 ? 17.460 -5.710 -18.526 1.00 98.44 140 PHE A O 1
ATOM 1057 N N . LYS A 1 141 ? 16.092 -3.997 -19.053 1.00 98.25 141 LYS A N 1
ATOM 1058 C CA . LYS A 1 141 ? 17.057 -3.230 -19.827 1.00 98.25 141 LYS A CA 1
ATOM 1059 C C . LYS A 1 141 ? 17.107 -1.813 -19.277 1.00 98.25 141 LYS A C 1
ATOM 1061 O O . LYS A 1 141 ? 16.140 -1.062 -19.395 1.00 98.25 141 LYS A O 1
ATOM 1066 N N . ASP A 1 142 ? 18.244 -1.462 -18.695 1.00 98.12 142 ASP A N 1
ATOM 1067 C CA . ASP A 1 142 ? 18.540 -0.092 -18.295 1.00 98.12 142 ASP A CA 1
ATOM 1068 C C . ASP A 1 142 ? 18.971 0.678 -19.559 1.00 98.12 142 ASP A C 1
ATOM 1070 O O . ASP A 1 142 ? 19.918 0.288 -20.246 1.00 98.12 142 ASP A O 1
ATOM 1074 N N . ASN A 1 143 ? 18.259 1.753 -19.899 1.00 97.06 143 ASN A N 1
ATOM 1075 C CA . ASN A 1 143 ? 18.612 2.632 -21.010 1.00 97.06 143 ASN A CA 1
ATOM 1076 C C . ASN A 1 143 ? 19.309 3.869 -20.444 1.00 97.06 143 ASN A C 1
ATOM 1078 O O . ASN A 1 143 ? 18.730 4.605 -19.641 1.00 97.06 143 ASN A O 1
ATOM 1082 N N . VAL A 1 144 ? 20.552 4.094 -20.863 1.00 97.44 144 VAL A N 1
ATOM 1083 C CA . VAL A 1 144 ? 21.392 5.195 -20.382 1.00 97.44 144 VAL A CA 1
ATOM 1084 C C . VAL A 1 144 ? 21.677 6.199 -21.493 1.00 97.44 144 VAL A C 1
ATOM 1086 O O . VAL A 1 144 ? 21.709 5.851 -22.674 1.00 97.44 144 VAL A O 1
ATOM 1089 N N . THR A 1 145 ? 21.879 7.453 -21.112 1.00 94.50 145 THR A N 1
ATOM 1090 C CA . THR A 1 145 ? 22.381 8.506 -21.996 1.00 94.50 145 THR A CA 1
ATOM 1091 C C . THR A 1 145 ? 23.864 8.271 -22.342 1.00 94.50 145 THR A C 1
ATOM 1093 O O . THR A 1 145 ? 24.532 7.478 -21.672 1.00 94.50 145 THR A O 1
ATOM 1096 N N . PRO A 1 146 ? 24.427 8.956 -23.361 1.00 94.94 146 PRO A N 1
ATOM 1097 C CA . PRO A 1 146 ? 25.849 8.825 -23.707 1.00 94.94 146 PRO A CA 1
ATOM 1098 C C . PRO A 1 146 ? 26.816 9.165 -22.562 1.00 94.94 146 PRO A C 1
ATOM 1100 O O . PRO A 1 146 ? 27.917 8.627 -22.507 1.00 94.94 146 PRO A O 1
ATOM 1103 N N . ASP A 1 147 ? 26.405 10.035 -21.641 1.00 94.00 147 ASP A N 1
ATOM 1104 C CA . ASP A 1 147 ? 27.135 10.412 -20.427 1.00 94.00 147 ASP A CA 1
ATOM 1105 C C . ASP A 1 147 ? 26.897 9.456 -19.239 1.00 94.00 147 ASP A C 1
ATOM 1107 O O . ASP A 1 147 ? 27.385 9.697 -18.137 1.00 94.00 147 ASP A O 1
ATOM 1111 N N . GLY A 1 148 ? 26.182 8.347 -19.455 1.00 93.19 148 GLY A N 1
ATOM 1112 C CA . GLY A 1 148 ? 26.006 7.270 -18.479 1.00 93.19 148 GLY A CA 1
ATOM 1113 C C . GLY A 1 148 ? 24.879 7.487 -17.467 1.00 93.19 148 GLY A C 1
ATOM 1114 O O . GLY A 1 148 ? 24.772 6.719 -16.509 1.00 93.19 148 GLY A O 1
ATOM 1115 N N . GLN A 1 149 ? 24.022 8.494 -17.652 1.00 94.38 149 GLN A N 1
ATOM 1116 C CA . GLN A 1 149 ? 22.874 8.723 -16.772 1.00 94.38 149 GLN A CA 1
ATOM 1117 C C . GLN A 1 149 ? 21.710 7.804 -17.142 1.00 94.38 149 GLN A C 1
ATOM 1119 O O . GLN A 1 149 ? 21.408 7.597 -18.315 1.00 94.38 149 GLN A O 1
ATOM 1124 N N . LEU A 1 150 ? 21.018 7.265 -16.138 1.00 96.19 150 LEU A N 1
ATOM 1125 C CA . LEU A 1 150 ? 19.847 6.417 -16.354 1.00 96.19 150 LEU A CA 1
ATOM 1126 C C . LEU A 1 150 ? 18.664 7.244 -16.885 1.00 96.19 150 LEU A C 1
ATOM 1128 O O . LEU A 1 150 ? 18.124 8.087 -16.168 1.00 96.19 150 LEU A O 1
ATOM 1132 N N . LEU A 1 151 ? 18.245 6.960 -18.120 1.00 97.75 151 LEU A N 1
ATOM 1133 C CA . LEU A 1 151 ? 17.124 7.617 -18.795 1.00 97.75 151 LEU A CA 1
ATOM 1134 C C . LEU A 1 151 ? 15.801 6.897 -18.517 1.00 97.75 151 LEU A C 1
ATOM 1136 O O . LEU A 1 151 ? 14.800 7.528 -18.180 1.00 97.75 151 LEU A O 1
ATOM 1140 N N . SER A 1 152 ? 15.791 5.575 -18.676 1.00 98.38 152 SER A N 1
ATOM 1141 C CA . SER A 1 152 ? 14.601 4.742 -18.506 1.00 98.38 152 SER A CA 1
ATOM 1142 C C . SER A 1 152 ? 14.971 3.300 -18.175 1.00 98.38 152 SER A C 1
ATOM 1144 O O . SER A 1 152 ? 16.099 2.867 -18.412 1.00 98.38 152 SER A O 1
ATOM 1146 N N . ILE A 1 153 ? 14.014 2.546 -17.638 1.00 98.62 153 ILE A N 1
ATOM 1147 C CA . ILE A 1 153 ? 14.137 1.095 -17.470 1.00 98.62 153 ILE A CA 1
ATOM 1148 C C . ILE A 1 153 ? 12.987 0.429 -18.208 1.00 98.62 153 ILE A C 1
ATOM 1150 O O . ILE A 1 153 ? 11.821 0.757 -17.989 1.00 98.62 153 ILE A O 1
ATOM 1154 N N . THR A 1 154 ? 13.329 -0.533 -19.057 1.00 98.69 154 THR A N 1
ATOM 1155 C CA . THR A 1 154 ? 12.368 -1.394 -19.739 1.00 98.69 154 THR A CA 1
ATOM 1156 C C . THR A 1 154 ? 12.265 -2.724 -19.001 1.00 98.69 154 THR A C 1
ATOM 1158 O O . THR A 1 154 ? 13.274 -3.407 -18.825 1.00 98.69 154 THR A O 1
ATOM 1161 N N . CYS A 1 155 ? 11.060 -3.104 -18.578 1.00 98.75 155 CYS A N 1
ATOM 1162 C CA . CYS A 1 155 ? 10.751 -4.440 -18.078 1.00 98.75 155 CYS A CA 1
ATOM 1163 C C . CYS A 1 155 ? 10.089 -5.258 -19.192 1.00 98.75 155 CYS A C 1
ATOM 1165 O O . CYS A 1 155 ? 9.101 -4.821 -19.785 1.00 98.75 155 CYS A O 1
ATOM 1167 N N . ARG A 1 156 ? 10.633 -6.447 -19.463 1.00 98.56 156 ARG A N 1
ATOM 1168 C CA . ARG A 1 156 ? 10.075 -7.432 -20.396 1.00 98.56 156 ARG A CA 1
ATOM 1169 C C . ARG A 1 156 ? 9.566 -8.607 -19.586 1.00 98.56 156 ARG A C 1
ATOM 1171 O O . ARG A 1 156 ? 10.362 -9.333 -19.001 1.00 98.56 156 ARG A O 1
ATOM 1178 N N . MET A 1 157 ? 8.254 -8.780 -19.532 1.00 98.44 157 MET A N 1
ATOM 1179 C CA . MET A 1 157 ? 7.608 -9.826 -18.752 1.00 98.44 157 MET A CA 1
ATOM 1180 C C . MET A 1 157 ? 7.129 -10.951 -19.657 1.00 98.44 157 MET A C 1
ATOM 1182 O O . MET A 1 157 ? 6.340 -10.733 -20.582 1.00 98.44 157 MET A O 1
ATOM 1186 N N . PHE A 1 158 ? 7.609 -12.160 -19.387 1.00 98.44 158 PHE A N 1
ATOM 1187 C CA . PHE A 1 158 ? 7.294 -13.340 -20.173 1.00 98.44 158 PHE A CA 1
ATOM 1188 C C . PHE A 1 158 ? 6.098 -14.059 -19.563 1.00 98.44 158 PHE A C 1
ATOM 1190 O O . PHE A 1 158 ? 6.002 -14.265 -18.349 1.00 98.44 158 PHE A O 1
ATOM 1197 N N . ARG A 1 159 ? 5.155 -14.415 -20.435 1.00 97.62 159 ARG A N 1
ATOM 1198 C CA . ARG A 1 159 ? 3.929 -15.116 -20.071 1.00 97.62 159 ARG A CA 1
ATOM 1199 C C . ARG A 1 159 ? 3.818 -16.381 -20.900 1.00 97.62 159 ARG A C 1
ATOM 1201 O O . ARG A 1 159 ? 3.911 -16.323 -22.128 1.00 97.62 159 ARG A O 1
ATOM 1208 N N . LYS A 1 160 ? 3.533 -17.501 -20.241 1.00 98.06 160 LYS A N 1
ATOM 1209 C CA . LYS A 1 160 ? 3.312 -18.790 -20.899 1.00 98.06 160 LYS A CA 1
ATOM 1210 C C . LYS A 1 160 ? 2.222 -18.676 -21.966 1.00 98.06 160 LYS A C 1
ATOM 1212 O O . LYS A 1 160 ? 1.231 -17.952 -21.812 1.00 98.06 160 LYS A O 1
ATOM 1217 N N . GLY A 1 161 ? 2.432 -19.386 -23.072 1.00 95.38 161 GLY A N 1
ATOM 1218 C CA . GLY A 1 161 ? 1.510 -19.397 -24.208 1.00 95.38 161 GLY A CA 1
ATOM 1219 C C . GLY A 1 161 ? 1.515 -18.123 -25.061 1.00 95.38 161 GLY A C 1
ATOM 1220 O O . GLY A 1 161 ? 0.618 -17.958 -25.883 1.00 95.38 161 GLY A O 1
ATOM 1221 N N . ARG A 1 162 ? 2.492 -17.219 -24.894 1.00 95.31 162 ARG A N 1
ATOM 1222 C CA . ARG A 1 162 ? 2.703 -16.064 -25.784 1.00 95.31 162 ARG A CA 1
ATOM 1223 C C . ARG A 1 162 ? 4.075 -16.145 -26.450 1.00 95.31 162 ARG A C 1
ATOM 1225 O O . ARG A 1 162 ? 5.041 -16.560 -25.824 1.00 95.31 162 ARG A O 1
ATOM 1232 N N . SER A 1 163 ? 4.161 -15.724 -27.713 1.00 96.25 163 SER A N 1
ATOM 1233 C CA . SER A 1 163 ? 5.422 -15.679 -28.473 1.00 96.25 163 SER A CA 1
ATOM 1234 C C . SER A 1 163 ? 6.258 -14.426 -28.201 1.00 96.25 163 SER A C 1
ATOM 1236 O O . SER A 1 163 ? 7.443 -14.396 -28.524 1.00 96.25 163 SER A O 1
ATOM 1238 N N . HIS A 1 164 ? 5.652 -13.389 -27.620 1.00 96.94 164 HIS A N 1
ATOM 1239 C CA . HIS A 1 164 ? 6.303 -12.116 -27.324 1.00 96.94 164 HIS A CA 1
ATOM 1240 C C . HIS A 1 164 ? 6.033 -11.702 -25.873 1.00 96.94 164 HIS A C 1
ATOM 1242 O O . HIS A 1 164 ? 4.910 -11.900 -25.389 1.00 96.94 164 HIS A O 1
ATOM 1248 N N . PRO A 1 165 ? 7.036 -11.132 -25.178 1.00 97.62 165 PRO A N 1
ATOM 1249 C CA . PRO A 1 165 ? 6.838 -10.598 -23.841 1.00 97.62 165 PRO A CA 1
ATOM 1250 C C . PRO A 1 165 ? 5.961 -9.346 -23.880 1.00 97.62 165 PRO A C 1
ATOM 1252 O O . PRO A 1 165 ? 5.871 -8.652 -24.895 1.00 97.62 165 PRO A O 1
ATOM 1255 N N . VAL A 1 166 ? 5.356 -9.031 -22.739 1.00 98.25 166 VAL A N 1
ATOM 1256 C CA . VAL A 1 166 ? 4.824 -7.691 -22.488 1.00 98.25 166 VAL A CA 1
ATOM 1257 C C . VAL A 1 166 ? 5.995 -6.791 -22.125 1.00 98.25 166 VAL A C 1
ATOM 1259 O O . VAL A 1 166 ? 6.741 -7.095 -21.197 1.00 98.25 166 VAL A O 1
ATOM 1262 N N . GLU A 1 167 ? 6.167 -5.703 -22.864 1.00 98.12 167 GLU A N 1
ATOM 1263 C CA . GLU A 1 167 ? 7.273 -4.769 -22.684 1.00 98.12 167 GLU A CA 1
ATOM 1264 C C . GLU A 1 167 ? 6.741 -3.409 -22.236 1.00 98.12 167 GLU A C 1
ATOM 1266 O O . GLU A 1 167 ? 5.868 -2.835 -22.884 1.00 98.12 167 GLU A O 1
ATOM 1271 N N . VAL A 1 168 ? 7.265 -2.901 -21.120 1.00 98.25 168 VAL A N 1
ATOM 1272 C CA . VAL A 1 168 ? 6.928 -1.573 -20.597 1.00 98.25 168 VAL A CA 1
ATOM 1273 C C . VAL A 1 168 ? 8.201 -0.821 -20.272 1.00 98.25 168 VAL A C 1
ATOM 1275 O O . VAL A 1 168 ? 9.096 -1.366 -19.627 1.00 98.25 168 VAL A O 1
ATOM 1278 N N . THR A 1 169 ? 8.265 0.438 -20.698 1.00 98.38 169 THR A N 1
ATOM 1279 C CA . THR A 1 169 ? 9.377 1.343 -20.405 1.00 98.38 169 THR A CA 1
ATOM 1280 C C . THR A 1 169 ? 8.889 2.489 -19.539 1.00 98.38 169 THR A C 1
ATOM 1282 O O . THR A 1 169 ? 7.995 3.221 -19.946 1.00 98.38 169 THR A O 1
ATOM 1285 N N . GLU A 1 170 ? 9.511 2.658 -18.376 1.00 97.88 170 GLU A N 1
ATOM 1286 C CA . GLU A 1 170 ? 9.265 3.788 -17.478 1.00 97.88 170 GLU A CA 1
ATOM 1287 C C . GLU A 1 170 ? 10.431 4.774 -17.558 1.00 97.88 170 GLU A C 1
ATOM 1289 O O . GLU A 1 170 ? 11.603 4.380 -17.483 1.00 97.88 170 GLU A O 1
ATOM 1294 N N . TYR A 1 171 ? 10.117 6.060 -17.703 1.00 97.56 171 TYR A N 1
ATOM 1295 C CA . TYR A 1 171 ? 11.100 7.124 -17.889 1.00 97.56 171 TYR A CA 1
ATOM 1296 C C . TYR A 1 171 ? 11.424 7.814 -16.566 1.00 97.56 171 TYR A C 1
ATOM 1298 O O . TYR A 1 171 ? 10.538 8.271 -15.847 1.00 97.56 171 TYR A O 1
ATOM 1306 N N . MET A 1 172 ? 12.719 7.970 -16.270 1.00 94.88 172 MET A N 1
ATOM 1307 C CA . MET A 1 172 ? 13.186 8.636 -15.050 1.00 94.88 172 MET A CA 1
ATOM 1308 C C . MET A 1 172 ? 12.582 10.040 -14.903 1.00 94.88 172 MET A C 1
ATOM 1310 O O . MET A 1 172 ? 12.217 10.435 -13.800 1.00 94.88 172 MET A O 1
ATOM 1314 N N . ALA A 1 173 ? 12.448 10.778 -16.008 1.00 95.00 173 ALA A N 1
ATOM 1315 C CA . ALA A 1 173 ? 11.898 12.132 -16.015 1.00 95.00 173 ALA A CA 1
ATOM 1316 C C . ALA A 1 173 ? 10.417 12.206 -15.594 1.00 95.00 173 ALA A C 1
ATOM 1318 O O . ALA A 1 173 ? 10.002 13.232 -15.066 1.00 95.00 173 ALA A O 1
ATOM 1319 N N . GLU A 1 174 ? 9.643 11.138 -15.798 1.00 91.19 174 GLU A N 1
ATOM 1320 C CA . GLU A 1 174 ? 8.212 11.089 -15.465 1.00 91.19 174 GLU A CA 1
ATOM 1321 C C . GLU A 1 174 ? 7.965 10.524 -14.064 1.00 91.19 174 GLU A C 1
ATOM 1323 O O . GLU A 1 174 ? 7.077 10.982 -13.346 1.00 91.19 174 GLU A O 1
ATOM 1328 N N . CYS A 1 175 ? 8.761 9.533 -13.654 1.00 90.75 175 CYS A N 1
ATOM 1329 C CA . CYS A 1 175 ? 8.525 8.822 -12.400 1.00 90.75 175 CYS A CA 1
ATOM 1330 C C . CYS A 1 175 ? 9.219 9.464 -11.195 1.00 90.75 175 CYS A C 1
ATOM 1332 O O . CYS A 1 175 ? 8.758 9.296 -10.065 1.00 90.75 175 CYS A O 1
ATOM 1334 N N . LYS A 1 176 ? 10.365 10.130 -11.399 1.00 89.56 176 LYS A N 1
ATOM 1335 C CA . LYS A 1 176 ? 11.215 10.591 -10.297 1.00 89.56 176 LYS A CA 1
ATOM 1336 C C . LYS A 1 176 ? 10.477 11.598 -9.422 1.00 89.56 176 LYS A C 1
ATOM 1338 O O . LYS A 1 176 ? 10.012 12.632 -9.893 1.00 89.56 176 LYS A O 1
ATOM 1343 N N . ARG A 1 177 ? 10.473 11.341 -8.113 1.00 84.69 177 ARG A N 1
ATOM 1344 C CA . ARG A 1 177 ? 9.921 12.255 -7.105 1.00 84.69 177 ARG A CA 1
ATOM 1345 C C . ARG A 1 177 ? 11.018 12.892 -6.263 1.00 84.69 177 ARG A C 1
ATOM 1347 O O . ARG A 1 177 ? 12.131 12.378 -6.157 1.00 84.69 177 ARG A O 1
ATOM 1354 N N . ASN A 1 178 ? 10.683 14.002 -5.615 1.00 85.81 178 ASN A N 1
ATOM 1355 C CA . ASN A 1 1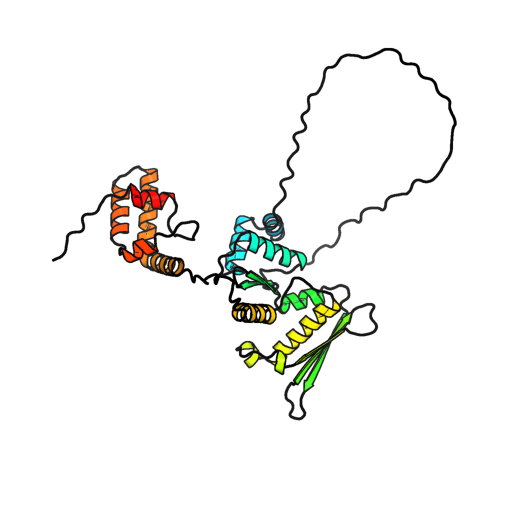78 ? 11.561 14.673 -4.658 1.00 85.81 178 ASN A CA 1
ATOM 1356 C C . ASN A 1 178 ? 11.404 14.094 -3.237 1.00 85.81 178 ASN A C 1
ATOM 1358 O O . ASN A 1 178 ? 11.132 14.829 -2.293 1.00 85.81 178 ASN A O 1
ATOM 1362 N N . THR A 1 179 ? 11.528 12.771 -3.093 1.00 85.00 179 THR A N 1
ATOM 1363 C CA . THR A 1 179 ? 11.491 12.076 -1.793 1.00 85.00 179 THR A CA 1
ATOM 1364 C C . THR A 1 179 ? 12.854 11.477 -1.464 1.00 85.00 179 THR A C 1
ATOM 1366 O O . THR A 1 179 ? 13.678 11.257 -2.354 1.00 85.00 179 THR A O 1
ATOM 1369 N N . ASP A 1 180 ? 13.117 11.198 -0.189 1.00 86.94 180 ASP A N 1
ATOM 1370 C CA . ASP A 1 180 ? 14.432 10.709 0.249 1.00 86.94 180 ASP A CA 1
ATOM 1371 C C . ASP A 1 180 ? 14.773 9.337 -0.341 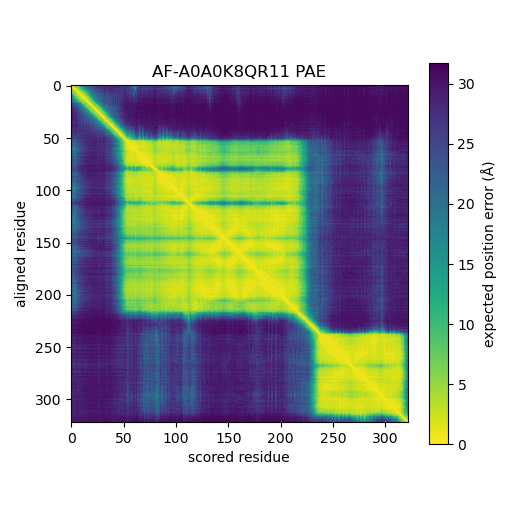1.00 86.94 180 ASP A C 1
ATOM 1373 O O . ASP A 1 180 ? 15.897 9.114 -0.786 1.00 86.94 180 ASP A O 1
ATOM 1377 N N . VAL A 1 181 ? 13.776 8.459 -0.473 1.00 83.69 181 VAL A N 1
ATOM 1378 C CA . VAL A 1 181 ? 13.925 7.138 -1.105 1.00 83.69 181 VAL A CA 1
ATOM 1379 C C . VAL A 1 181 ? 14.309 7.272 -2.584 1.00 83.69 181 VAL A C 1
ATOM 1381 O O . VAL A 1 181 ? 15.230 6.596 -3.046 1.00 83.69 181 VAL A O 1
ATOM 1384 N N . TRP A 1 182 ? 13.659 8.176 -3.328 1.00 89.19 182 TRP A N 1
ATOM 1385 C CA . TRP A 1 182 ? 14.002 8.455 -4.728 1.00 89.19 182 TRP A CA 1
ATOM 1386 C C . TRP A 1 182 ? 15.368 9.139 -4.874 1.00 89.19 182 TRP A C 1
ATOM 1388 O O . TRP A 1 182 ? 16.064 8.893 -5.858 1.00 89.19 182 TRP A O 1
ATOM 1398 N N . ARG A 1 183 ? 15.781 9.967 -3.905 1.00 89.19 183 ARG A N 1
ATOM 1399 C CA . ARG A 1 183 ? 17.124 10.569 -3.868 1.00 89.19 183 ARG A CA 1
ATOM 1400 C C . ARG A 1 183 ? 18.213 9.531 -3.602 1.00 89.19 183 ARG A C 1
ATOM 1402 O O . ARG A 1 183 ? 19.270 9.602 -4.221 1.00 89.19 183 ARG A O 1
ATOM 1409 N N . GLN A 1 184 ? 17.951 8.565 -2.724 1.00 93.38 184 GLN A N 1
ATOM 1410 C CA . GLN A 1 184 ? 18.931 7.559 -2.322 1.00 93.38 184 GLN A CA 1
ATOM 1411 C C . GLN A 1 184 ? 19.033 6.383 -3.308 1.00 93.38 184 GLN A C 1
ATOM 1413 O O . GLN A 1 184 ? 20.136 5.902 -3.569 1.00 93.38 184 GLN A O 1
ATOM 1418 N N . TRP A 1 185 ? 17.913 5.923 -3.882 1.00 94.69 185 TRP A N 1
ATOM 1419 C CA . TRP A 1 185 ? 17.874 4.728 -4.742 1.00 94.69 185 TRP A CA 1
ATOM 1420 C C . TRP A 1 185 ? 17.012 4.888 -6.015 1.00 94.69 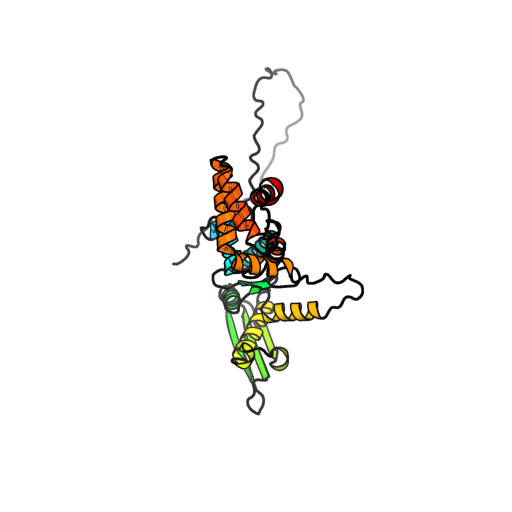185 TRP A C 1
ATOM 1422 O O . TRP A 1 185 ? 16.122 4.068 -6.268 1.00 94.69 185 TRP A O 1
ATOM 1432 N N . PRO A 1 186 ? 17.289 5.881 -6.882 1.00 93.19 186 PRO A N 1
ATOM 1433 C CA . PRO A 1 186 ? 16.439 6.201 -8.036 1.00 93.19 186 PRO A CA 1
ATOM 1434 C C . PRO A 1 186 ? 16.302 5.049 -9.043 1.00 93.19 186 PRO A C 1
ATOM 1436 O O . PRO A 1 186 ? 15.208 4.775 -9.529 1.00 93.19 186 PRO A O 1
ATOM 1439 N N . ALA A 1 187 ? 17.389 4.325 -9.329 1.00 96.06 187 ALA A N 1
ATOM 1440 C CA . ALA A 1 187 ? 17.359 3.197 -10.264 1.00 96.06 187 ALA A CA 1
ATOM 1441 C C . ALA A 1 187 ? 16.517 2.020 -9.741 1.00 96.06 187 ALA A C 1
ATOM 1443 O O . ALA A 1 187 ? 15.807 1.369 -10.505 1.00 96.06 187 ALA A O 1
ATOM 1444 N N . ARG A 1 188 ? 16.562 1.757 -8.426 1.00 95.50 188 ARG A N 1
ATOM 1445 C CA . ARG A 1 188 ? 15.748 0.710 -7.790 1.00 95.50 188 ARG A CA 1
ATOM 1446 C C . ARG A 1 188 ? 14.267 1.073 -7.853 1.00 95.50 188 ARG A C 1
ATOM 1448 O O . ARG A 1 188 ? 13.462 0.240 -8.259 1.00 95.50 188 ARG A O 1
ATOM 1455 N N . MET A 1 189 ? 13.934 2.320 -7.524 1.00 94.69 189 MET A N 1
ATOM 1456 C CA . MET A 1 189 ? 12.565 2.826 -7.604 1.00 94.69 189 MET A CA 1
ATOM 1457 C C . MET A 1 189 ? 12.006 2.731 -9.024 1.00 94.69 189 MET A C 1
ATOM 1459 O O . MET A 1 189 ? 10.931 2.165 -9.219 1.00 94.69 189 MET A O 1
ATOM 1463 N N . LEU A 1 190 ? 12.763 3.187 -10.027 1.00 96.88 190 LEU A N 1
ATOM 1464 C CA . LEU A 1 190 ? 12.333 3.120 -11.424 1.00 96.88 190 LEU A CA 1
ATOM 1465 C C . LEU A 1 190 ? 12.138 1.673 -11.904 1.00 96.88 190 LEU A C 1
ATOM 1467 O O . LEU A 1 190 ? 11.164 1.374 -12.594 1.00 96.88 190 LEU A O 1
ATOM 1471 N N . ARG A 1 191 ? 13.003 0.743 -11.475 1.00 97.88 191 ARG A N 1
ATOM 1472 C CA . ARG A 1 191 ? 12.847 -0.685 -11.787 1.00 97.88 191 ARG A CA 1
ATOM 1473 C C . ARG A 1 191 ? 11.554 -1.255 -11.208 1.00 97.88 191 ARG A C 1
ATOM 1475 O O . ARG A 1 191 ? 10.872 -2.022 -11.888 1.00 97.88 191 ARG A O 1
ATOM 1482 N N . HIS A 1 192 ? 11.188 -0.871 -9.986 1.00 96.50 192 HIS A N 1
ATOM 1483 C CA . HIS A 1 192 ? 9.917 -1.282 -9.388 1.00 96.50 192 HIS A CA 1
ATOM 1484 C C . HIS A 1 192 ? 8.716 -0.752 -10.179 1.00 96.50 192 HIS A C 1
ATOM 1486 O O . HIS A 1 192 ? 7.803 -1.531 -10.444 1.00 96.50 192 HIS A O 1
ATOM 1492 N N . LYS A 1 193 ? 8.744 0.506 -10.649 1.00 95.50 193 LYS A N 1
ATOM 1493 C CA . LYS A 1 193 ? 7.685 1.055 -11.520 1.00 95.50 193 LYS A CA 1
ATOM 1494 C C . LYS A 1 193 ? 7.508 0.236 -12.792 1.00 95.50 193 LYS A C 1
ATOM 1496 O O . LYS A 1 193 ? 6.403 -0.234 -13.060 1.00 95.50 193 LYS A O 1
ATOM 1501 N N . ALA A 1 194 ? 8.604 -0.011 -13.512 1.00 97.69 194 ALA A N 1
ATOM 1502 C CA . ALA A 1 194 ? 8.564 -0.763 -14.764 1.00 97.69 194 ALA A CA 1
ATOM 1503 C C . ALA A 1 194 ? 8.025 -2.183 -14.546 1.00 97.69 194 ALA A C 1
ATOM 1505 O O . ALA A 1 194 ? 7.211 -2.671 -15.327 1.00 97.69 194 ALA A O 1
ATOM 1506 N N . THR A 1 195 ? 8.427 -2.821 -13.442 1.00 98.25 195 THR A N 1
ATOM 1507 C CA . THR A 1 195 ? 7.951 -4.160 -13.073 1.00 98.25 195 THR A CA 1
ATOM 1508 C C . THR A 1 195 ? 6.445 -4.180 -12.818 1.00 98.25 195 THR A C 1
ATOM 1510 O O . THR A 1 195 ? 5.742 -5.044 -13.340 1.00 98.25 195 THR A O 1
ATOM 1513 N N . ILE A 1 196 ? 5.940 -3.231 -12.026 1.00 96.88 196 ILE A N 1
ATOM 1514 C CA . ILE A 1 196 ? 4.524 -3.160 -11.644 1.00 96.88 196 ILE A CA 1
ATOM 1515 C C . ILE A 1 196 ? 3.647 -2.896 -12.870 1.00 96.88 196 ILE A C 1
ATOM 1517 O O . ILE A 1 196 ? 2.650 -3.590 -13.070 1.00 96.88 196 ILE A O 1
ATOM 1521 N N . GLN A 1 197 ? 4.030 -1.947 -13.728 1.00 96.31 197 GLN A N 1
ATOM 1522 C CA . GLN A 1 197 ? 3.267 -1.648 -14.941 1.00 96.31 197 GLN A CA 1
ATOM 1523 C C . GLN A 1 197 ? 3.268 -2.829 -15.918 1.00 96.31 197 GLN A C 1
ATOM 1525 O O . GLN A 1 197 ? 2.207 -3.232 -16.396 1.00 96.31 197 GLN A O 1
ATOM 1530 N N . ALA A 1 198 ? 4.422 -3.466 -16.148 1.00 97.38 198 ALA A N 1
ATOM 1531 C CA . ALA A 1 198 ? 4.493 -4.670 -16.975 1.00 97.38 198 ALA A CA 1
ATOM 1532 C C . ALA A 1 198 ? 3.613 -5.805 -16.424 1.00 97.38 198 ALA A C 1
ATOM 1534 O O . ALA A 1 198 ? 2.898 -6.449 -17.193 1.00 97.38 198 ALA A O 1
ATOM 1535 N N . ALA A 1 199 ? 3.582 -6.000 -15.101 1.00 97.19 199 ALA A N 1
ATOM 1536 C CA . ALA A 1 199 ? 2.717 -6.988 -14.458 1.00 97.19 199 ALA A CA 1
ATOM 1537 C C . ALA A 1 199 ? 1.226 -6.709 -14.670 1.00 97.19 199 ALA A C 1
ATOM 1539 O O . ALA A 1 199 ? 0.464 -7.636 -14.952 1.00 97.19 199 ALA A O 1
ATOM 1540 N N . ARG A 1 200 ? 0.802 -5.442 -14.583 1.00 94.81 200 ARG A N 1
ATOM 1541 C CA . ARG A 1 200 ? -0.591 -5.051 -14.845 1.00 94.81 200 ARG A CA 1
ATOM 1542 C C . ARG A 1 200 ? -1.016 -5.408 -16.266 1.00 94.81 200 ARG A C 1
ATOM 1544 O O . ARG A 1 200 ? -2.062 -6.026 -16.440 1.00 94.81 200 ARG A O 1
ATOM 1551 N N . TYR A 1 201 ? -0.193 -5.100 -17.267 1.00 95.38 201 TYR A N 1
ATOM 1552 C CA . TYR A 1 201 ? -0.497 -5.446 -18.660 1.00 95.38 201 TYR A CA 1
ATOM 1553 C C . TYR A 1 201 ? -0.394 -6.953 -18.947 1.00 95.38 201 TYR A C 1
ATOM 1555 O O . TYR A 1 201 ? -1.156 -7.481 -19.759 1.00 95.38 201 TYR A O 1
ATOM 1563 N N . ALA A 1 202 ? 0.529 -7.666 -18.295 1.00 96.75 202 ALA A N 1
ATOM 1564 C CA . ALA A 1 202 ? 0.732 -9.098 -18.513 1.00 96.75 202 ALA A CA 1
ATOM 1565 C C . ALA A 1 202 ? -0.371 -9.968 -17.895 1.00 96.75 202 ALA A C 1
ATOM 1567 O O . ALA A 1 202 ? -0.788 -10.953 -18.513 1.00 96.75 202 ALA A O 1
ATOM 1568 N N . PHE A 1 203 ? -0.843 -9.606 -16.699 1.00 95.62 203 PHE A N 1
ATOM 1569 C CA . PHE A 1 203 ? -1.712 -10.456 -15.877 1.00 95.62 203 PHE A CA 1
ATOM 1570 C C . PHE A 1 203 ? -3.065 -9.830 -15.523 1.00 95.62 203 PHE A C 1
ATOM 1572 O O . PHE A 1 203 ? -3.919 -10.519 -14.976 1.00 95.62 203 PHE A O 1
ATOM 1579 N N . GLY A 1 204 ? -3.297 -8.558 -15.859 1.00 92.12 204 GLY A N 1
ATOM 1580 C CA . GLY A 1 204 ? -4.597 -7.912 -15.669 1.00 92.12 204 GLY A CA 1
ATOM 1581 C C . GLY A 1 204 ? -4.938 -7.608 -14.210 1.00 92.12 204 GLY A C 1
ATOM 1582 O O . GLY A 1 204 ? -6.113 -7.578 -13.854 1.00 92.12 204 GLY A O 1
ATOM 1583 N N . PHE A 1 205 ? -3.935 -7.393 -13.351 1.00 90.88 205 PHE A N 1
ATOM 1584 C CA . PHE A 1 205 ? -4.170 -7.022 -11.955 1.00 90.88 205 PHE A CA 1
ATOM 1585 C C . PHE A 1 205 ? -4.904 -5.671 -11.854 1.00 90.88 205 PHE A C 1
ATOM 1587 O O . PHE A 1 205 ? -4.340 -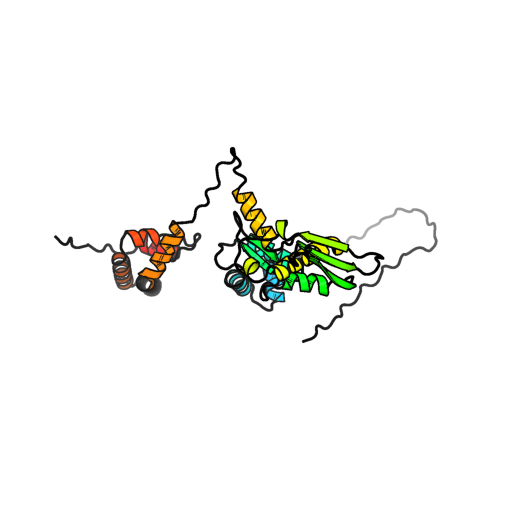4.617 -12.167 1.00 90.88 205 PHE A O 1
ATOM 1594 N N . ALA A 1 206 ? -6.153 -5.710 -11.385 1.00 83.88 206 ALA A N 1
ATOM 1595 C CA . ALA A 1 206 ? -7.034 -4.558 -11.191 1.00 83.88 206 ALA A CA 1
ATOM 1596 C C . ALA A 1 206 ? -7.406 -4.385 -9.709 1.00 83.88 206 ALA A C 1
ATOM 1598 O O . ALA A 1 206 ? -7.225 -5.304 -8.921 1.00 83.88 206 ALA A O 1
ATOM 1599 N N . GLY A 1 207 ? -7.914 -3.210 -9.323 1.00 81.19 207 GLY A N 1
ATOM 1600 C CA . GLY A 1 207 ? -8.401 -2.954 -7.955 1.00 81.19 207 GLY A CA 1
ATOM 1601 C C . GLY A 1 207 ? -7.316 -2.747 -6.888 1.00 81.19 207 GLY A C 1
ATOM 1602 O O . GLY A 1 207 ? -7.641 -2.524 -5.725 1.00 81.19 207 GLY A O 1
ATOM 1603 N N . ILE A 1 208 ? -6.041 -2.774 -7.279 1.00 87.38 208 ILE A N 1
ATOM 1604 C CA . ILE A 1 208 ? -4.884 -2.513 -6.415 1.00 87.38 208 ILE A CA 1
ATOM 1605 C C . ILE A 1 208 ? -4.011 -1.412 -6.990 1.00 87.38 208 ILE A C 1
ATOM 1607 O O . ILE A 1 208 ? -3.919 -1.260 -8.212 1.00 87.38 208 ILE A O 1
ATOM 1611 N N . MET A 1 209 ? -3.344 -0.671 -6.109 1.00 86.19 209 MET A N 1
ATOM 1612 C CA . MET A 1 209 ? -2.465 0.439 -6.470 1.00 86.19 209 MET A CA 1
ATOM 1613 C C . MET A 1 209 ? -1.097 0.313 -5.837 1.00 86.19 209 MET A C 1
ATOM 1615 O O . MET A 1 209 ? -0.920 -0.350 -4.819 1.00 86.19 209 MET A O 1
ATOM 1619 N N . GLU A 1 210 ? -0.126 0.942 -6.477 1.00 89.06 210 GLU A N 1
ATOM 1620 C CA . GLU A 1 210 ? 1.201 1.130 -5.913 1.00 89.06 210 GLU A CA 1
ATOM 1621 C C . GLU A 1 210 ? 1.281 2.498 -5.218 1.00 89.06 210 GLU A C 1
ATOM 1623 O O . GLU A 1 210 ? 0.434 3.368 -5.429 1.00 89.06 210 GLU A O 1
ATOM 1628 N N . GLN A 1 211 ? 2.263 2.679 -4.341 1.00 83.44 211 GLN A N 1
ATOM 1629 C CA . GLN A 1 211 ? 2.295 3.817 -3.428 1.00 83.44 211 GLN A CA 1
ATOM 1630 C C . GLN A 1 211 ? 2.338 5.175 -4.143 1.00 83.44 211 GLN A C 1
ATOM 1632 O O . GLN A 1 211 ? 1.558 6.061 -3.793 1.00 83.44 211 GLN A O 1
ATOM 1637 N N . ASP A 1 212 ? 3.173 5.350 -5.172 1.00 80.56 212 ASP A N 1
ATOM 1638 C CA . ASP A 1 212 ? 3.274 6.667 -5.817 1.00 80.56 212 ASP A CA 1
ATOM 1639 C C . ASP A 1 212 ? 2.000 6.991 -6.621 1.00 80.56 212 ASP A C 1
ATOM 1641 O O . ASP A 1 212 ? 1.678 8.162 -6.804 1.00 80.56 212 ASP A O 1
ATOM 1645 N N . GLU A 1 213 ? 1.262 5.979 -7.094 1.00 81.88 213 GLU A N 1
ATOM 1646 C CA . GLU A 1 213 ? -0.045 6.141 -7.749 1.00 81.88 213 GLU A CA 1
ATOM 1647 C C . GLU A 1 213 ? -1.092 6.685 -6.772 1.00 81.88 213 GLU A C 1
ATOM 1649 O O . GLU A 1 213 ? -1.773 7.662 -7.090 1.00 81.88 213 GLU A O 1
ATOM 1654 N N . ALA A 1 214 ? -1.165 6.117 -5.565 1.00 81.69 214 ALA A N 1
ATOM 1655 C CA . ALA A 1 214 ? -2.053 6.604 -4.512 1.00 81.69 214 ALA A CA 1
ATOM 1656 C C . ALA A 1 214 ? -1.697 8.037 -4.081 1.00 81.69 214 ALA A C 1
ATOM 1658 O O . ALA A 1 214 ? -2.576 8.889 -3.964 1.00 81.69 214 ALA A O 1
ATOM 1659 N N . GLU A 1 215 ? -0.404 8.329 -3.924 1.00 78.50 215 GLU A N 1
ATOM 1660 C CA . GLU A 1 215 ? 0.087 9.672 -3.607 1.00 78.50 215 GLU A CA 1
ATOM 1661 C C . GLU A 1 215 ? -0.256 10.688 -4.714 1.00 78.50 215 GLU A C 1
ATOM 1663 O O . GLU A 1 215 ? -0.725 11.782 -4.413 1.00 78.50 215 GLU A O 1
ATOM 1668 N N . ARG A 1 216 ? -0.092 10.332 -6.000 1.00 75.75 216 ARG A N 1
ATOM 1669 C CA . ARG A 1 216 ? -0.472 11.210 -7.126 1.00 75.75 216 ARG A CA 1
ATOM 1670 C C . ARG A 1 216 ? -1.971 11.497 -7.158 1.00 75.75 216 ARG A C 1
ATOM 1672 O O . ARG A 1 216 ? -2.361 12.613 -7.483 1.00 75.75 216 ARG A O 1
ATOM 1679 N N . MET A 1 217 ? -2.819 10.518 -6.844 1.00 69.56 217 MET A N 1
ATOM 1680 C CA . MET A 1 217 ? -4.259 10.773 -6.747 1.00 69.56 217 MET A CA 1
ATOM 1681 C C . MET A 1 217 ? -4.597 11.696 -5.579 1.00 69.56 217 MET A C 1
ATOM 1683 O O . MET A 1 217 ? -5.411 12.594 -5.759 1.00 69.56 217 MET A O 1
ATOM 1687 N N . GLY A 1 218 ? -3.920 11.555 -4.436 1.00 62.78 218 GLY A N 1
ATOM 1688 C CA . GLY A 1 218 ? -4.026 12.519 -3.339 1.00 62.78 218 GLY A CA 1
ATOM 1689 C C . GLY A 1 218 ? -3.655 13.944 -3.770 1.00 62.78 218 GLY A C 1
ATOM 1690 O O . GLY A 1 218 ? -4.368 14.893 -3.434 1.00 62.78 218 GLY A O 1
ATOM 1691 N N . ASP A 1 219 ? -2.599 14.090 -4.578 1.00 58.06 219 ASP A N 1
ATOM 1692 C CA . ASP A 1 219 ? -2.170 15.376 -5.142 1.00 58.06 219 ASP A CA 1
ATOM 1693 C C . ASP A 1 219 ? -3.215 15.953 -6.128 1.00 58.06 219 ASP A C 1
ATOM 1695 O O . ASP A 1 219 ? -3.542 17.143 -6.069 1.00 58.06 219 ASP A O 1
ATOM 1699 N N . ILE A 1 220 ? -3.792 15.119 -7.007 1.00 52.38 220 ILE A N 1
ATOM 1700 C CA . ILE A 1 220 ? -4.842 15.512 -7.970 1.00 52.38 220 ILE A CA 1
ATOM 1701 C C . ILE A 1 220 ? -6.136 15.900 -7.253 1.00 52.38 220 ILE A C 1
ATOM 1703 O O . ILE A 1 220 ? -6.748 16.915 -7.593 1.00 52.38 220 ILE A O 1
ATOM 1707 N N . ASP A 1 221 ? -6.549 15.128 -6.252 1.00 46.84 221 ASP A N 1
ATOM 1708 C CA . ASP A 1 221 ? -7.727 15.439 -5.452 1.00 46.84 221 ASP A CA 1
ATOM 1709 C C . ASP A 1 221 ? -7.514 16.728 -4.653 1.00 46.84 221 ASP A C 1
ATOM 1711 O O . ASP A 1 221 ? -8.469 17.471 -4.438 1.00 46.84 221 ASP A O 1
ATOM 1715 N N . GLY A 1 222 ? -6.270 17.049 -4.276 1.00 45.75 222 GLY A N 1
ATOM 1716 C CA . GLY A 1 222 ? -5.859 18.352 -3.749 1.00 45.75 222 GLY A CA 1
ATOM 1717 C C . GLY A 1 222 ? -5.994 19.509 -4.749 1.00 45.75 222 GLY A C 1
ATOM 1718 O O . GLY A 1 222 ? -6.333 20.623 -4.343 1.00 45.75 222 GLY A O 1
ATOM 1719 N N . ALA A 1 223 ? -5.768 19.244 -6.039 1.00 39.66 223 ALA A N 1
ATOM 1720 C CA . ALA A 1 223 ? -5.756 20.229 -7.123 1.00 39.66 223 ALA A CA 1
ATOM 1721 C C . ALA A 1 223 ? -7.125 20.467 -7.792 1.00 39.66 223 ALA A C 1
ATOM 1723 O O . ALA A 1 223 ? -7.353 21.550 -8.336 1.00 39.66 223 ALA A O 1
ATOM 1724 N N . ARG A 1 224 ? -8.061 19.509 -7.731 1.00 44.28 224 ARG A N 1
ATOM 1725 C CA . ARG A 1 224 ? -9.465 19.706 -8.138 1.00 44.28 224 ARG A CA 1
ATOM 1726 C C . ARG A 1 224 ? -10.189 20.597 -7.121 1.00 44.28 224 ARG A C 1
ATOM 1728 O O . ARG A 1 224 ? -10.932 20.126 -6.265 1.00 44.28 224 ARG A O 1
ATOM 1735 N N . LYS A 1 225 ? -9.975 21.912 -7.212 1.00 40.25 225 LYS A N 1
ATOM 1736 C CA . LYS A 1 225 ? -10.922 22.900 -6.681 1.00 40.25 225 LYS A CA 1
ATOM 1737 C C . LYS A 1 225 ? -12.153 22.888 -7.582 1.00 40.25 225 LYS A C 1
ATOM 1739 O O . LYS A 1 225 ? -12.202 23.602 -8.575 1.00 40.25 225 LYS A O 1
ATOM 1744 N N . ASP A 1 226 ? -13.114 22.036 -7.260 1.00 36.25 226 ASP A N 1
ATOM 1745 C CA . ASP A 1 226 ? -14.440 22.107 -7.861 1.00 36.25 226 ASP A CA 1
ATOM 1746 C C . ASP A 1 226 ? -15.134 23.364 -7.308 1.00 36.25 226 ASP A C 1
ATOM 1748 O O . ASP A 1 226 ? -15.518 23.416 -6.140 1.00 36.25 226 ASP A O 1
ATOM 1752 N N . GLU A 1 227 ? -15.227 24.421 -8.116 1.00 40.16 227 GLU A N 1
ATOM 1753 C CA . GLU A 1 227 ? -15.692 25.754 -7.692 1.00 40.16 227 GLU A CA 1
ATOM 1754 C C . GLU A 1 227 ? -17.199 25.808 -7.358 1.00 40.16 227 GLU A C 1
ATOM 1756 O O . GLU A 1 227 ? -17.698 26.850 -6.945 1.00 40.16 227 GLU A O 1
ATOM 1761 N N . ASN A 1 228 ? -17.928 24.692 -7.476 1.00 43.00 228 ASN A N 1
ATOM 1762 C CA . ASN A 1 228 ? -19.348 24.584 -7.110 1.00 43.00 228 ASN A CA 1
ATOM 1763 C C . ASN A 1 228 ? -19.690 23.398 -6.193 1.00 43.00 228 ASN A C 1
ATOM 1765 O O . ASN A 1 228 ? -20.865 23.085 -6.001 1.00 43.00 228 ASN A O 1
ATOM 1769 N N . VAL A 1 229 ? -18.698 22.773 -5.559 1.00 40.19 229 VAL A N 1
ATOM 1770 C CA . VAL A 1 229 ? -18.944 21.929 -4.386 1.00 40.19 229 VAL A CA 1
ATOM 1771 C C . VAL A 1 229 ? -18.495 22.735 -3.183 1.00 40.19 229 VAL A C 1
ATOM 1773 O O . VAL A 1 229 ? -17.323 23.092 -3.081 1.00 40.19 229 VAL A O 1
ATOM 1776 N N . VAL A 1 230 ? -19.432 23.056 -2.284 1.00 36.69 230 VAL A N 1
ATOM 1777 C CA . VAL A 1 230 ? -19.104 23.651 -0.981 1.00 36.69 230 VAL A CA 1
ATOM 1778 C C . VAL A 1 230 ? -17.956 22.821 -0.405 1.00 36.69 230 VAL A C 1
ATOM 1780 O O . VAL A 1 230 ? -18.156 21.615 -0.231 1.00 36.69 230 VAL A O 1
ATOM 1783 N N . PRO A 1 231 ? -16.757 23.394 -0.183 1.00 35.50 231 PRO A N 1
ATOM 1784 C CA . PRO A 1 231 ? -15.606 22.605 0.205 1.00 35.50 231 PRO A CA 1
ATOM 1785 C C . PRO A 1 231 ? -15.969 21.789 1.436 1.00 35.50 231 PRO A C 1
ATOM 1787 O O . PRO A 1 231 ? -16.315 22.350 2.478 1.00 35.50 231 PRO A O 1
ATOM 1790 N N . GLY A 1 232 ? -15.905 20.463 1.306 1.00 39.50 232 GLY A N 1
ATOM 1791 C CA . GLY A 1 232 ? -15.807 19.591 2.459 1.00 39.50 232 GLY A CA 1
ATOM 1792 C C . GLY A 1 232 ? -14.560 20.032 3.200 1.00 39.50 232 GLY A C 1
ATOM 1793 O O . GLY A 1 232 ? -13.441 19.764 2.764 1.00 39.50 232 GLY A O 1
ATOM 1794 N N . VAL A 1 233 ? -14.760 20.821 4.251 1.00 29.58 233 VAL A N 1
ATOM 1795 C CA . VAL A 1 233 ? -13.688 21.291 5.111 1.00 29.58 233 VAL A CA 1
ATOM 1796 C C . VAL A 1 233 ? -12.951 20.041 5.570 1.00 29.58 233 VAL A C 1
ATOM 1798 O O . VAL A 1 233 ? -13.548 19.157 6.184 1.00 29.58 233 VAL A O 1
ATOM 1801 N N . PHE A 1 234 ? -11.655 19.961 5.274 1.00 36.53 234 PHE A N 1
ATOM 1802 C CA . PHE A 1 234 ? -10.763 19.163 6.097 1.00 36.53 234 PHE A CA 1
ATOM 1803 C C . PHE A 1 234 ? -10.795 19.778 7.477 1.00 36.53 234 PHE A C 1
ATOM 1805 O O . PHE A 1 234 ? -10.075 20.731 7.773 1.00 36.53 234 PHE A O 1
ATOM 1812 N N . VAL A 1 235 ? -11.698 19.275 8.303 1.00 37.66 235 VAL A N 1
ATOM 1813 C CA . VAL A 1 235 ? -11.638 19.541 9.720 1.00 37.66 235 VAL A CA 1
ATOM 1814 C C . VAL A 1 235 ? -10.538 18.615 10.211 1.00 37.66 235 VAL A C 1
ATOM 1816 O O . VAL A 1 235 ? -10.780 17.459 10.535 1.00 37.66 235 VAL A O 1
ATOM 1819 N N . GLU A 1 236 ? -9.301 19.116 10.213 1.00 43.09 236 GLU A N 1
ATOM 1820 C CA . GLU A 1 236 ? -8.375 18.757 11.281 1.00 43.09 236 GLU A CA 1
ATOM 1821 C C . GLU A 1 236 ? -9.207 18.905 12.554 1.00 43.09 236 GLU A C 1
ATOM 1823 O O . GLU A 1 236 ? -9.657 20.016 12.860 1.00 43.09 236 GLU A O 1
ATOM 1828 N N . ASP A 1 237 ? -9.589 17.789 13.183 1.00 57.84 237 ASP A N 1
ATOM 1829 C CA . ASP A 1 237 ? -10.459 17.830 14.350 1.00 57.84 237 ASP A CA 1
ATOM 1830 C C . ASP A 1 237 ? -9.624 18.364 15.510 1.00 57.84 237 ASP A C 1
ATOM 1832 O O . ASP A 1 237 ? -9.157 17.633 16.380 1.00 57.84 237 ASP A O 1
ATOM 1836 N N . LYS A 1 238 ? -9.406 19.686 15.495 1.00 72.94 238 LYS A N 1
ATOM 1837 C CA . LYS A 1 238 ? -8.681 20.440 16.514 1.00 72.94 238 LYS A CA 1
ATOM 1838 C C . LYS A 1 238 ? -9.252 20.130 17.890 1.00 72.94 238 LYS A C 1
ATOM 1840 O O . LYS A 1 238 ? -8.552 20.284 18.878 1.00 72.94 238 LYS A O 1
ATOM 1845 N N . ARG A 1 239 ? -10.525 19.722 17.965 1.00 78.38 239 ARG A N 1
ATOM 1846 C CA . ARG A 1 239 ? -11.159 19.299 19.207 1.00 78.38 239 ARG A CA 1
ATOM 1847 C C . ARG A 1 239 ? -10.658 17.929 19.661 1.00 78.38 239 ARG A C 1
ATOM 1849 O O . ARG A 1 239 ? -10.399 17.795 20.847 1.00 78.38 239 ARG A O 1
ATOM 1856 N N . LYS A 1 240 ? -10.478 16.950 18.767 1.00 86.50 240 LYS A N 1
ATOM 1857 C CA . LYS A 1 240 ? -9.861 15.657 19.119 1.00 86.50 240 LYS A CA 1
ATOM 1858 C C . LYS A 1 240 ? -8.396 15.817 19.527 1.00 86.50 240 LYS A C 1
ATOM 1860 O O . LYS A 1 240 ? -7.995 15.238 20.524 1.00 86.50 240 LYS A O 1
ATOM 1865 N N . ALA A 1 241 ? -7.634 16.646 18.814 1.00 83.06 241 ALA A N 1
ATOM 1866 C CA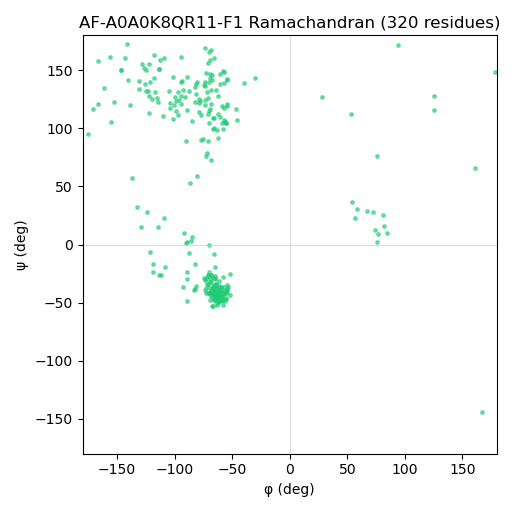 . ALA A 1 241 ? -6.237 16.913 19.162 1.00 83.06 241 ALA A CA 1
ATOM 1867 C C . ALA A 1 241 ? -6.100 17.551 20.558 1.00 83.06 241 ALA A C 1
ATOM 1869 O O . ALA A 1 241 ? -5.358 17.037 21.388 1.00 83.06 241 ALA A O 1
ATOM 1870 N N . ARG A 1 242 ? -6.879 18.605 20.854 1.00 86.62 242 ARG A N 1
ATOM 1871 C CA . ARG A 1 242 ? -6.895 19.220 22.194 1.00 86.62 242 ARG A CA 1
ATOM 1872 C C . ARG A 1 242 ? -7.417 18.277 23.277 1.00 86.62 242 ARG A C 1
ATOM 1874 O O . ARG A 1 242 ? -6.920 18.300 24.395 1.00 86.62 242 ARG A O 1
ATOM 1881 N N . HIS A 1 243 ? -8.407 17.443 22.949 1.00 94.31 243 HIS A N 1
ATOM 1882 C CA . HIS A 1 243 ? -8.893 16.408 23.858 1.00 94.31 243 HIS A CA 1
ATOM 1883 C C . HIS A 1 243 ? -7.775 15.434 24.241 1.00 94.31 243 HIS A C 1
ATOM 1885 O O . HIS A 1 243 ? -7.637 15.113 25.415 1.00 94.31 243 HIS A O 1
ATOM 1891 N N . ASP A 1 244 ? -6.996 14.957 23.270 1.00 88.69 244 ASP A N 1
ATOM 1892 C CA . ASP A 1 244 ? -5.945 13.963 23.509 1.00 88.69 244 ASP A CA 1
ATOM 1893 C C . ASP A 1 244 ? -4.780 14.544 24.305 1.00 88.69 244 ASP A C 1
ATOM 1895 O O . ASP A 1 244 ? -4.314 13.906 25.244 1.00 88.69 244 ASP A O 1
ATOM 1899 N N . GLU A 1 245 ? -4.384 15.779 23.995 1.00 88.19 245 GLU A N 1
ATOM 1900 C CA . GLU A 1 245 ? -3.388 16.526 24.766 1.00 88.19 245 GLU A CA 1
ATOM 1901 C C . GLU A 1 245 ? -3.840 16.723 26.223 1.00 88.19 245 GLU A C 1
ATOM 1903 O O . GLU A 1 245 ? -3.090 16.432 27.155 1.00 88.19 245 GLU A O 1
ATOM 1908 N N . ALA A 1 246 ? -5.098 17.125 26.443 1.00 91.38 246 ALA A N 1
ATOM 1909 C CA . ALA A 1 246 ? -5.657 17.241 27.788 1.00 91.38 246 ALA A CA 1
ATOM 1910 C C . ALA A 1 246 ? -5.760 15.873 28.492 1.00 91.38 246 ALA A C 1
ATOM 1912 O O . ALA A 1 246 ? -5.501 15.771 29.690 1.00 91.38 246 ALA A O 1
ATOM 1913 N N . ALA A 1 247 ? -6.121 14.809 27.770 1.00 93.88 247 ALA A N 1
ATOM 1914 C CA . ALA A 1 247 ? -6.231 13.467 28.335 1.00 93.88 247 ALA A CA 1
ATOM 1915 C C . ALA A 1 247 ? -4.872 12.913 28.778 1.00 93.88 247 ALA A C 1
ATOM 1917 O O . ALA A 1 247 ? -4.797 12.245 29.807 1.00 93.88 247 ALA A O 1
ATOM 1918 N N . GLU A 1 248 ? -3.805 13.217 28.039 1.00 90.50 248 GLU A N 1
ATOM 1919 C CA . GLU A 1 248 ? -2.434 12.874 28.416 1.00 90.50 248 GLU A CA 1
ATOM 1920 C C . GLU A 1 248 ? -1.966 13.697 29.623 1.00 90.50 248 GLU A C 1
ATOM 1922 O O . GLU A 1 248 ? -1.470 13.139 30.602 1.00 90.50 248 GLU A O 1
ATOM 1927 N N . GLN A 1 249 ? -2.186 15.014 29.598 1.00 91.19 249 GLN A N 1
ATOM 1928 C CA . GLN A 1 249 ? -1.743 15.915 30.661 1.00 91.19 249 GLN A CA 1
ATOM 1929 C C . GLN A 1 249 ? -2.415 15.630 32.014 1.00 91.19 249 GLN A C 1
ATOM 1931 O O . GLN A 1 249 ? -1.765 15.735 33.054 1.00 91.19 249 GLN A O 1
ATOM 1936 N N . TYR A 1 250 ? -3.701 15.265 32.012 1.00 95.69 250 TYR A N 1
ATOM 1937 C CA . TYR A 1 250 ? -4.504 15.046 33.223 1.00 95.69 250 TYR A CA 1
ATOM 1938 C C . TYR A 1 250 ? -4.842 13.568 33.465 1.00 95.69 250 TYR A C 1
ATOM 1940 O O . TYR A 1 250 ? -5.810 13.264 34.163 1.00 95.69 250 TYR A O 1
ATOM 1948 N N . ALA A 1 251 ? -4.049 12.641 32.916 1.00 93.44 251 ALA A N 1
ATOM 1949 C CA . ALA A 1 251 ? -4.307 11.201 32.984 1.00 93.44 251 ALA A CA 1
ATOM 1950 C C . ALA A 1 251 ? -4.555 10.692 34.418 1.00 93.44 251 ALA A C 1
ATOM 1952 O O . ALA A 1 251 ? -5.514 9.959 34.644 1.00 93.44 251 ALA A O 1
ATOM 1953 N N . ALA A 1 252 ? -3.755 11.142 35.391 1.00 91.62 252 ALA A N 1
ATOM 1954 C CA . ALA A 1 252 ? -3.895 10.747 36.795 1.00 91.62 252 ALA A CA 1
ATOM 1955 C C . ALA A 1 252 ? -5.215 11.233 37.424 1.00 91.62 252 ALA A C 1
ATOM 1957 O O . ALA A 1 252 ? -5.893 10.471 38.110 1.00 91.62 252 ALA A O 1
ATOM 1958 N N . SER A 1 253 ? -5.615 12.482 37.159 1.00 94.44 253 SER A N 1
ATOM 1959 C CA . SER A 1 253 ? -6.901 13.019 37.624 1.00 94.44 253 SER A CA 1
ATOM 1960 C C . SER A 1 253 ? -8.070 12.281 36.967 1.00 94.44 253 SER A C 1
ATOM 1962 O O . SER A 1 253 ? -9.051 11.970 37.631 1.00 94.44 253 SER A O 1
ATOM 1964 N N . ILE A 1 254 ? -7.961 11.950 35.676 1.00 96.94 254 ILE A N 1
ATOM 1965 C CA . ILE A 1 254 ? -8.986 11.201 34.934 1.00 96.94 254 ILE A CA 1
ATOM 1966 C C . ILE A 1 254 ? -9.145 9.779 35.481 1.00 96.94 254 ILE A C 1
ATOM 1968 O O . ILE A 1 254 ? -10.275 9.322 35.643 1.00 96.94 254 ILE A O 1
ATOM 1972 N N . GLU A 1 255 ? -8.040 9.085 35.755 1.00 95.88 255 GLU A N 1
ATOM 1973 C CA . GLU A 1 255 ? -8.047 7.745 36.353 1.00 95.88 255 GLU A CA 1
ATOM 1974 C C . GLU A 1 255 ? -8.707 7.776 37.735 1.00 95.88 255 GLU A C 1
ATOM 1976 O O . GLU A 1 255 ? -9.668 7.047 37.967 1.00 95.88 255 GLU A O 1
ATOM 1981 N N . LEU A 1 256 ? -8.312 8.727 38.588 1.00 95.44 256 LEU A N 1
ATOM 1982 C CA . LEU A 1 256 ? -8.920 8.916 39.904 1.00 95.44 256 LEU A CA 1
ATOM 1983 C C . LEU A 1 256 ? -10.430 9.194 39.819 1.00 95.44 256 LEU A C 1
ATOM 1985 O O . LEU A 1 256 ? -11.206 8.610 40.572 1.00 95.44 256 LEU A O 1
ATOM 1989 N N . ILE A 1 257 ? -10.873 10.053 38.895 1.00 97.00 257 ILE A N 1
ATOM 1990 C CA . ILE A 1 257 ? -12.303 10.338 38.696 1.00 97.00 257 ILE A CA 1
ATOM 1991 C C . ILE A 1 257 ? -13.058 9.062 38.316 1.00 97.00 257 ILE A C 1
ATOM 1993 O O . ILE A 1 257 ? -14.120 8.791 38.873 1.00 97.00 257 ILE A O 1
ATOM 1997 N N . LYS A 1 258 ? -12.525 8.270 37.381 1.00 97.81 258 LYS A N 1
ATOM 1998 C CA . LYS A 1 258 ? -13.162 7.022 36.938 1.00 97.81 258 LYS A CA 1
ATOM 1999 C C . LYS A 1 258 ? -13.251 5.999 38.063 1.00 97.81 258 LYS A C 1
ATOM 2001 O O . LYS A 1 258 ? -14.318 5.419 38.260 1.00 97.81 258 LYS A O 1
ATOM 2006 N N . ASP A 1 259 ? -12.174 5.835 38.823 1.00 96.81 259 ASP A N 1
ATOM 2007 C CA . ASP A 1 259 ? -12.121 4.909 39.952 1.00 96.81 259 ASP A CA 1
ATOM 2008 C C . ASP A 1 259 ? -13.152 5.276 41.019 1.00 96.81 259 ASP A C 1
ATOM 2010 O O . ASP A 1 259 ? -13.900 4.417 41.485 1.00 96.81 259 ASP A O 1
ATOM 2014 N N . ARG A 1 260 ? -13.266 6.564 41.356 1.00 97.00 260 ARG A N 1
ATOM 2015 C CA . ARG A 1 260 ? -14.227 7.034 42.361 1.00 97.00 260 ARG A CA 1
ATOM 2016 C C . ARG A 1 260 ? -15.676 6.981 41.888 1.00 97.00 260 ARG A C 1
ATOM 2018 O O . ARG A 1 260 ? -16.557 6.677 42.688 1.00 97.00 260 ARG A O 1
ATOM 2025 N N . ILE A 1 261 ? -15.941 7.205 40.601 1.00 96.38 261 ILE A N 1
ATOM 2026 C CA . ILE A 1 261 ? -17.278 6.969 40.032 1.00 96.38 261 ILE A CA 1
ATOM 2027 C C . ILE A 1 261 ? -17.631 5.479 40.124 1.00 96.38 261 ILE A C 1
ATOM 2029 O O . ILE A 1 261 ? -18.728 5.146 40.566 1.00 96.38 261 ILE A O 1
ATOM 2033 N N . SER A 1 262 ? -16.696 4.587 39.782 1.00 95.50 262 SER A N 1
ATOM 2034 C CA . SER A 1 262 ? -16.911 3.140 39.891 1.00 95.50 262 SER A CA 1
ATOM 2035 C C . SER A 1 262 ? -17.101 2.681 41.340 1.00 95.50 262 SER A C 1
ATOM 2037 O O . SER A 1 262 ? -17.875 1.758 41.594 1.00 95.50 262 SER A O 1
ATOM 2039 N N . GLU A 1 263 ? -16.390 3.288 42.290 1.00 93.25 263 GLU A N 1
ATOM 2040 C CA . GLU A 1 263 ? -16.563 3.024 43.717 1.00 93.25 263 GLU A CA 1
ATOM 2041 C C . GLU A 1 263 ? -17.943 3.476 44.189 1.00 93.25 263 GLU A C 1
ATOM 2043 O O . GLU A 1 263 ? -18.656 2.683 44.800 1.00 93.25 263 GLU A O 1
ATOM 2048 N N . TRP A 1 264 ? -18.366 4.692 43.834 1.00 96.12 264 TRP A N 1
ATOM 2049 C CA . TRP A 1 264 ? -19.710 5.180 44.133 1.00 96.12 264 TRP A CA 1
ATOM 2050 C C . TRP A 1 264 ? -20.800 4.282 43.533 1.00 96.12 264 TRP A C 1
ATOM 2052 O O . TRP A 1 264 ? -21.772 3.961 44.217 1.00 96.12 264 TRP A O 1
ATOM 2062 N N . ASP A 1 265 ? -20.635 3.812 42.293 1.00 93.94 265 ASP A N 1
ATOM 2063 C CA . ASP A 1 265 ? -21.577 2.872 41.678 1.00 93.94 265 ASP A CA 1
ATOM 2064 C C . ASP A 1 265 ? -21.728 1.587 42.517 1.00 93.94 265 ASP A C 1
ATOM 2066 O O . ASP A 1 265 ? -22.834 1.056 42.645 1.00 93.94 265 ASP A O 1
ATOM 2070 N N . ALA A 1 266 ? -20.638 1.110 43.130 1.00 94.19 266 ALA A N 1
ATOM 2071 C CA . ALA A 1 266 ? -20.612 -0.115 43.927 1.00 94.19 266 ALA A CA 1
ATOM 2072 C C . ALA A 1 266 ? -21.090 0.069 45.378 1.00 94.19 266 ALA A C 1
ATOM 2074 O O . ALA A 1 266 ? -21.753 -0.816 45.923 1.00 94.19 266 ALA A O 1
ATOM 2075 N N . THR A 1 267 ? -20.736 1.183 46.020 1.00 92.62 267 THR A N 1
ATOM 2076 C CA . THR A 1 267 ? -20.920 1.390 47.467 1.00 92.62 267 THR A CA 1
ATOM 2077 C C . THR A 1 267 ? -22.023 2.387 47.800 1.00 92.62 267 THR A C 1
ATOM 2079 O O . THR A 1 267 ? -22.530 2.375 48.920 1.00 92.62 267 THR A O 1
ATOM 2082 N N . GLN A 1 268 ? -22.413 3.229 46.836 1.00 91.62 268 GLN A N 1
ATOM 2083 C CA . GLN A 1 268 ? -23.257 4.411 47.031 1.00 91.62 268 GLN A CA 1
ATOM 2084 C C . GLN A 1 268 ? -22.682 5.406 48.058 1.00 91.62 268 GLN A C 1
ATOM 2086 O O . GLN A 1 268 ? -23.424 6.211 48.621 1.00 91.62 268 GLN A O 1
ATOM 2091 N N . ASP A 1 269 ? -21.366 5.368 48.290 1.00 89.00 269 ASP A N 1
ATOM 2092 C CA . ASP A 1 269 ? -20.666 6.272 49.201 1.00 89.00 269 ASP A CA 1
ATOM 2093 C C . ASP A 1 269 ? -20.537 7.677 48.595 1.00 89.00 269 ASP A C 1
ATOM 2095 O O . ASP A 1 269 ? -19.945 7.869 47.529 1.00 89.00 269 ASP A O 1
ATOM 2099 N N . SER A 1 270 ? -21.097 8.677 49.277 1.00 88.62 270 SER A N 1
ATOM 2100 C CA . SER A 1 270 ? -21.019 10.069 48.843 1.00 88.62 270 SER A CA 1
ATOM 2101 C C . SER A 1 270 ? -19.594 10.614 48.848 1.00 88.62 270 SER A C 1
ATOM 2103 O O . SER A 1 270 ? -19.301 11.490 48.034 1.00 88.62 270 SER A O 1
ATOM 2105 N N . ASP A 1 271 ? -18.710 10.103 49.710 1.00 89.94 271 ASP A N 1
ATOM 2106 C CA . ASP A 1 271 ? -17.331 10.590 49.822 1.00 89.94 271 ASP A CA 1
ATOM 2107 C C . ASP A 1 271 ? -16.548 10.333 48.528 1.00 89.94 271 ASP A C 1
ATOM 2109 O O . ASP A 1 271 ? -15.780 11.187 48.082 1.00 89.94 271 ASP A O 1
ATOM 2113 N N . ALA A 1 272 ? -16.837 9.227 47.834 1.00 91.38 272 ALA A N 1
ATOM 2114 C CA . ALA A 1 272 ? -16.266 8.946 46.521 1.00 91.38 272 ALA A CA 1
ATOM 2115 C C . ALA A 1 272 ? -16.648 10.024 45.484 1.00 91.38 272 ALA A C 1
ATOM 2117 O O . ALA A 1 272 ? -15.799 10.474 44.710 1.00 91.38 272 ALA A O 1
ATOM 2118 N N . LEU A 1 273 ? -17.890 10.527 45.503 1.00 92.50 273 LEU A N 1
ATOM 2119 C CA . LEU A 1 273 ? -18.292 11.637 44.630 1.00 92.50 273 LEU A CA 1
ATOM 2120 C C . LEU A 1 273 ? -17.626 12.964 45.017 1.00 92.50 273 LEU A C 1
ATOM 2122 O O . LEU A 1 273 ? -17.352 13.766 44.125 1.00 92.50 273 LEU A O 1
ATOM 2126 N N . TYR A 1 274 ? -17.347 13.203 46.302 1.00 93.44 274 TYR A N 1
ATOM 2127 C CA . TYR A 1 274 ? -16.584 14.379 46.734 1.00 93.44 274 TYR A CA 1
ATOM 2128 C C . TYR A 1 274 ? -15.147 14.335 46.209 1.00 93.44 274 TYR A C 1
ATOM 2130 O O . TYR A 1 274 ? -14.706 15.299 45.589 1.00 93.44 274 TYR A O 1
ATOM 2138 N N . THR A 1 275 ? -14.455 13.201 46.337 1.00 92.38 275 THR A N 1
ATOM 2139 C CA . THR A 1 275 ? -13.098 13.044 45.787 1.00 92.38 275 THR A CA 1
ATOM 2140 C C . THR A 1 275 ? -13.077 13.160 44.259 1.00 92.38 275 THR A C 1
ATOM 2142 O O . THR A 1 275 ? -12.182 13.787 43.694 1.00 92.38 275 THR A O 1
ATOM 2145 N N . ALA A 1 276 ? -14.078 12.607 43.564 1.00 93.38 276 ALA A N 1
ATOM 2146 C CA . ALA A 1 276 ? -14.215 12.790 42.118 1.00 93.38 276 ALA A CA 1
ATOM 2147 C C . ALA A 1 276 ? -14.459 14.263 41.743 1.00 93.38 276 ALA A C 1
ATOM 2149 O O . ALA A 1 276 ? -13.940 14.738 40.732 1.00 93.38 276 ALA A O 1
ATOM 2150 N N . ALA A 1 277 ? -15.227 14.998 42.554 1.00 93.75 277 ALA A N 1
ATOM 2151 C CA . ALA A 1 277 ? -15.470 16.420 42.343 1.00 93.75 277 ALA A CA 1
ATOM 2152 C C . ALA A 1 277 ? -14.201 17.251 42.542 1.00 93.75 277 ALA A C 1
ATOM 2154 O O . ALA A 1 277 ? -13.957 18.152 41.743 1.00 93.75 277 ALA A O 1
ATOM 2155 N N . GLU A 1 278 ? -13.387 16.934 43.551 1.00 92.81 278 GLU A N 1
ATOM 2156 C CA . GLU A 1 278 ? -12.109 17.608 43.816 1.00 92.81 278 GLU A CA 1
ATOM 2157 C C . GLU A 1 278 ? -11.147 17.395 42.651 1.00 92.81 278 GLU A C 1
ATOM 2159 O O . GLU A 1 278 ? -10.692 18.363 42.042 1.00 92.81 278 GLU A O 1
ATOM 2164 N N . ALA A 1 279 ? -10.953 16.138 42.246 1.00 93.56 279 ALA A N 1
ATOM 2165 C CA . ALA A 1 279 ? -10.111 15.789 41.108 1.00 93.56 279 ALA A CA 1
ATOM 2166 C C . ALA A 1 279 ? -10.592 16.437 39.797 1.00 93.56 279 ALA A C 1
ATOM 2168 O O . ALA A 1 279 ? -9.779 16.849 38.970 1.00 93.56 279 ALA A O 1
ATOM 2169 N N . TRP A 1 280 ? -11.910 16.564 39.596 1.00 95.62 280 TRP A N 1
ATOM 2170 C CA . TRP A 1 280 ? -12.461 17.284 38.447 1.00 95.62 280 TRP A CA 1
ATOM 2171 C C . TRP A 1 280 ? -12.213 18.794 38.546 1.00 95.62 280 TRP A C 1
ATOM 2173 O O . TRP A 1 280 ? -11.833 19.409 37.551 1.00 95.62 280 TRP A O 1
ATOM 2183 N N . ALA A 1 281 ? -12.384 19.397 39.726 1.00 92.00 281 ALA A N 1
ATOM 2184 C CA . ALA A 1 281 ? -12.201 20.830 39.959 1.00 92.00 281 ALA A CA 1
ATOM 2185 C C . ALA A 1 281 ? -10.736 21.293 39.856 1.00 92.00 281 ALA A C 1
ATOM 2187 O O . ALA A 1 281 ? -10.499 22.453 39.514 1.00 92.00 281 ALA A O 1
ATOM 2188 N N . GLU A 1 282 ? -9.771 20.405 40.107 1.00 90.94 282 GLU A N 1
ATOM 2189 C CA . GLU A 1 282 ? -8.337 20.664 39.913 1.00 90.94 282 GLU A CA 1
ATOM 2190 C C . GLU A 1 282 ? -7.934 20.767 38.434 1.00 90.94 282 GLU A C 1
ATOM 2192 O O . GLU A 1 282 ? -6.944 21.423 38.099 1.00 90.94 282 GLU A O 1
ATOM 2197 N N . ILE A 1 283 ? -8.707 20.163 37.525 1.00 93.00 283 ILE A N 1
ATOM 2198 C CA . ILE A 1 283 ? -8.479 20.298 36.085 1.00 93.00 283 ILE A CA 1
ATOM 2199 C C . ILE A 1 283 ? -8.913 21.711 35.660 1.00 93.00 283 ILE A C 1
ATOM 2201 O O . ILE A 1 283 ? -10.076 22.078 35.857 1.00 93.00 283 ILE A O 1
ATOM 2205 N N . PRO A 1 284 ? -8.040 22.517 35.022 1.00 92.56 284 PRO A N 1
ATOM 2206 C CA . PRO A 1 284 ? -8.409 23.842 34.539 1.00 92.56 284 PRO A CA 1
ATOM 2207 C C . PRO A 1 284 ? -9.641 23.797 33.634 1.00 92.56 284 PRO A C 1
ATOM 2209 O O . PRO A 1 284 ? -9.775 22.910 32.793 1.00 92.56 284 PRO A O 1
ATOM 2212 N N . SER A 1 285 ? -10.517 24.799 33.744 1.00 87.25 285 SER A N 1
ATOM 2213 C CA . SER A 1 285 ? -11.794 24.828 33.011 1.00 87.25 285 SER A CA 1
ATOM 2214 C C . SER A 1 285 ? -11.634 24.653 31.490 1.00 87.25 285 SER A C 1
ATOM 2216 O O . SER A 1 285 ? -12.442 23.973 30.861 1.00 87.25 285 SER A O 1
ATOM 2218 N N . ALA A 1 286 ? -10.555 25.179 30.900 1.00 79.31 286 ALA A N 1
ATOM 2219 C CA . ALA A 1 286 ? -10.238 24.960 29.487 1.00 79.31 286 ALA A CA 1
ATOM 2220 C C . ALA A 1 286 ? -9.984 23.473 29.161 1.00 79.31 286 ALA A C 1
ATOM 2222 O O . ALA A 1 286 ? -10.542 22.950 28.200 1.00 79.31 286 ALA A O 1
ATOM 2223 N N . ALA A 1 287 ? -9.226 22.770 30.005 1.00 86.38 287 ALA A N 1
ATOM 2224 C CA . ALA A 1 287 ? -8.963 21.344 29.849 1.00 86.38 287 ALA A CA 1
ATOM 2225 C C . ALA A 1 287 ? -10.211 20.494 30.133 1.00 86.38 287 ALA A C 1
ATOM 2227 O O . ALA A 1 287 ? -10.464 19.541 29.405 1.00 86.38 287 ALA A O 1
ATOM 2228 N N . GLN A 1 288 ? -11.062 20.869 31.097 1.00 93.50 288 GLN A N 1
ATOM 2229 C CA . GLN A 1 288 ? -12.370 20.220 31.287 1.00 93.50 288 GLN A CA 1
ATOM 2230 C C . GLN A 1 288 ? -13.228 20.293 30.013 1.00 93.50 288 GLN A C 1
ATOM 2232 O O . GLN A 1 288 ? -13.873 19.314 29.637 1.00 93.50 288 GLN A O 1
ATOM 2237 N N . MET A 1 289 ? -13.229 21.445 29.328 1.00 89.12 289 MET A N 1
ATOM 2238 C CA . MET A 1 289 ? -13.955 21.628 28.067 1.00 89.12 289 MET A CA 1
ATOM 2239 C C . MET A 1 289 ? -13.390 20.761 26.937 1.00 89.12 289 MET A C 1
ATOM 2241 O O . MET A 1 289 ? -14.170 20.209 26.154 1.00 89.12 289 MET A O 1
ATOM 2245 N N . ASP A 1 290 ? -12.067 20.620 26.858 1.00 91.69 290 ASP A N 1
ATOM 2246 C CA . ASP A 1 290 ? -11.410 19.785 25.850 1.00 91.69 290 ASP A CA 1
ATOM 2247 C C . ASP A 1 290 ? -11.589 18.282 26.137 1.00 91.69 290 ASP A C 1
ATOM 2249 O O . ASP A 1 290 ? -11.898 17.523 25.217 1.00 91.69 290 ASP A O 1
ATOM 2253 N N . LEU A 1 291 ? -11.552 17.861 27.406 1.00 93.81 291 LEU A N 1
ATOM 2254 C CA . LEU A 1 291 ? -11.891 16.500 27.851 1.00 93.81 291 LEU A CA 1
ATOM 2255 C C . LEU A 1 291 ? -13.368 16.143 27.609 1.00 93.81 291 LEU A C 1
ATOM 2257 O O . LEU A 1 291 ? -13.729 14.964 27.546 1.00 93.81 291 LEU A O 1
ATOM 2261 N N . TRP A 1 292 ? -14.245 17.139 27.424 1.00 94.94 292 TRP A N 1
ATOM 2262 C CA . TRP A 1 292 ? -15.675 16.938 27.173 1.00 94.94 292 TRP A CA 1
ATOM 2263 C C . TRP A 1 292 ? -15.987 16.589 25.708 1.00 94.94 292 TRP A C 1
ATOM 2265 O O . TRP A 1 292 ? -16.763 17.259 25.005 1.00 94.94 292 TRP A O 1
ATOM 2275 N N . LEU A 1 293 ? -15.396 15.489 25.245 1.00 91.75 293 LEU A N 1
ATOM 2276 C CA . LEU A 1 293 ? -15.645 14.879 23.945 1.00 91.75 293 LEU A CA 1
ATOM 2277 C C . LEU A 1 293 ? -16.563 13.656 24.090 1.00 91.75 293 LEU A C 1
ATOM 2279 O O . LEU A 1 293 ? -16.525 12.931 25.080 1.00 91.75 293 LEU A O 1
ATOM 2283 N N . ALA A 1 294 ? -17.450 13.434 23.117 1.00 84.25 294 ALA A N 1
ATOM 2284 C CA . ALA A 1 294 ? -18.357 12.291 23.173 1.00 84.25 294 ALA A CA 1
ATOM 2285 C C . ALA A 1 294 ? -17.592 10.963 22.995 1.00 84.25 294 ALA A C 1
ATOM 2287 O O . ALA A 1 294 ? -16.709 10.913 22.138 1.00 84.25 294 ALA A O 1
ATOM 2288 N N . PRO A 1 295 ? -17.973 9.868 23.688 1.00 85.38 295 PRO A N 1
ATOM 2289 C CA . PRO A 1 295 ? -17.335 8.562 23.494 1.00 85.38 295 PRO A CA 1
ATOM 2290 C C . PRO A 1 295 ? -17.352 8.110 22.024 1.00 85.38 295 PRO A C 1
ATOM 2292 O O . PRO A 1 295 ? -16.358 7.623 21.499 1.00 85.38 295 PRO A O 1
ATOM 2295 N N . THR A 1 296 ? -18.447 8.380 21.300 1.00 78.62 296 THR A N 1
ATOM 2296 C CA . THR A 1 296 ? -18.593 8.093 19.857 1.00 78.62 296 THR A CA 1
ATOM 2297 C C . THR A 1 296 ? -17.663 8.911 18.953 1.00 78.62 296 THR A C 1
ATOM 2299 O O . THR A 1 296 ? -17.642 8.702 17.745 1.00 78.62 296 THR A O 1
ATOM 2302 N N . LYS A 1 297 ? -16.958 9.895 19.515 1.00 81.25 297 LYS A N 1
ATOM 2303 C CA . LYS A 1 297 ? -15.947 10.736 18.862 1.00 81.25 297 LYS A CA 1
ATOM 2304 C C . LYS A 1 297 ? -14.550 10.503 19.458 1.00 81.25 297 LYS A C 1
ATOM 2306 O O . LYS A 1 297 ? -13.656 11.308 19.239 1.00 81.25 297 LYS A O 1
ATOM 2311 N N . GLY A 1 298 ? -14.369 9.419 20.218 1.00 83.50 298 GLY A N 1
ATOM 2312 C CA . GLY A 1 298 ? -13.102 9.071 20.863 1.00 83.50 298 GLY A CA 1
ATOM 2313 C C . GLY A 1 298 ? -12.835 9.818 22.171 1.00 83.50 298 GLY A C 1
ATOM 2314 O O . GLY A 1 298 ? -11.675 10.010 22.520 1.00 83.50 298 GLY A O 1
ATOM 2315 N N . GLY A 1 299 ? -13.887 10.271 22.860 1.00 91.81 299 GLY A N 1
ATOM 2316 C CA . GLY A 1 299 ? -13.779 10.893 24.178 1.00 91.81 299 GLY A CA 1
ATOM 2317 C C . GLY A 1 299 ? -13.367 9.913 25.278 1.00 91.81 299 GLY A C 1
ATOM 2318 O O . GLY A 1 299 ? -13.744 8.741 25.236 1.00 91.81 299 GLY A O 1
ATOM 2319 N N . ILE A 1 300 ? -12.614 10.405 26.265 1.00 93.56 300 ILE A N 1
ATOM 2320 C CA . ILE A 1 300 ? -12.013 9.583 27.323 1.00 93.56 300 ILE A CA 1
ATOM 2321 C C . ILE A 1 300 ? -13.032 9.067 28.346 1.00 93.56 300 ILE A C 1
ATOM 2323 O O . ILE A 1 300 ? -12.832 7.984 28.895 1.00 93.56 300 ILE A O 1
ATOM 2327 N N . PHE A 1 301 ? -14.118 9.806 28.588 1.00 95.56 301 PHE A N 1
ATOM 2328 C CA . PHE A 1 301 ? -15.170 9.420 29.530 1.00 95.56 301 PHE A CA 1
ATOM 2329 C C . PHE A 1 301 ? -16.320 8.689 28.839 1.00 95.56 301 PHE A C 1
ATOM 2331 O O . PHE A 1 301 ? -16.769 9.095 27.762 1.00 95.56 301 PHE A O 1
ATOM 2338 N N . THR A 1 302 ? -16.849 7.650 29.483 1.00 95.12 302 THR A N 1
ATOM 2339 C CA . THR A 1 302 ? -18.045 6.930 29.027 1.00 95.12 302 THR A CA 1
ATOM 2340 C C . THR A 1 302 ? -19.310 7.789 29.144 1.00 95.12 302 THR A C 1
ATOM 2342 O O . THR A 1 302 ? -19.328 8.848 29.772 1.00 95.12 302 THR A O 1
ATOM 2345 N N . THR A 1 303 ? -20.414 7.355 28.525 1.00 93.19 303 THR A N 1
ATOM 2346 C CA . THR A 1 303 ? -21.705 8.062 28.646 1.00 93.19 303 THR A CA 1
ATOM 2347 C C . THR A 1 303 ? -22.167 8.164 30.101 1.00 93.19 303 THR A C 1
ATOM 2349 O O . THR A 1 303 ? -22.682 9.209 30.487 1.00 93.19 303 THR A O 1
ATOM 2352 N N . HIS A 1 304 ? -21.954 7.104 30.887 1.00 93.88 304 HIS A N 1
ATOM 2353 C CA . HIS A 1 304 ? -22.294 7.046 32.311 1.00 93.88 304 HIS A CA 1
ATOM 2354 C C . HIS A 1 304 ? -21.444 8.015 33.132 1.00 93.88 304 HIS A C 1
ATOM 2356 O O . HIS A 1 304 ? -21.984 8.896 33.791 1.00 93.88 304 HIS A O 1
ATOM 2362 N N . GLU A 1 305 ? -20.118 7.947 32.996 1.00 95.94 305 GLU A N 1
ATOM 2363 C CA . GLU A 1 305 ? -19.190 8.846 33.700 1.00 95.94 305 GLU A CA 1
ATOM 2364 C C . GLU A 1 305 ? -19.511 10.320 33.428 1.00 95.94 305 GLU A C 1
ATOM 2366 O O . GLU A 1 305 ? -19.531 11.139 34.342 1.00 95.94 305 GLU A O 1
ATOM 2371 N N . ARG A 1 306 ? -19.846 10.671 32.182 1.00 95.69 306 ARG A N 1
ATOM 2372 C CA . ARG A 1 306 ? -20.249 12.041 31.824 1.00 95.69 306 ARG A CA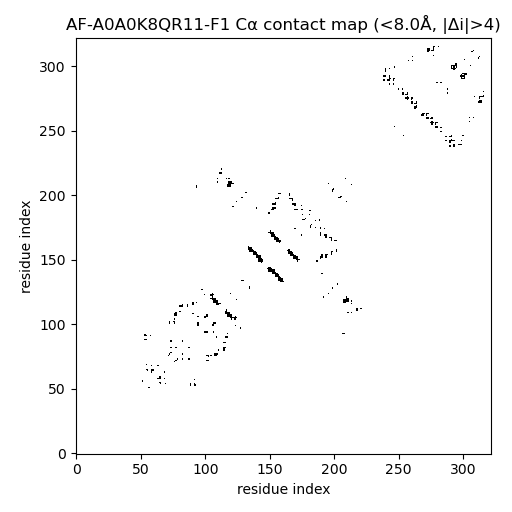 1
ATOM 2373 C C . ARG A 1 306 ? -21.568 12.462 32.470 1.00 95.69 306 ARG A C 1
ATOM 2375 O O . ARG A 1 306 ? -21.730 13.639 32.789 1.00 95.69 306 ARG A O 1
ATOM 2382 N N . ASP A 1 307 ? -22.518 11.548 32.638 1.00 94.44 307 ASP A N 1
ATOM 2383 C CA . ASP A 1 307 ? -23.771 11.846 33.335 1.00 94.44 307 ASP A CA 1
ATOM 2384 C C . ASP A 1 307 ? -23.534 12.080 34.832 1.00 94.44 307 ASP A C 1
ATOM 2386 O O . ASP A 1 307 ? -24.044 13.055 35.392 1.00 94.44 307 ASP A O 1
ATOM 2390 N N . VAL A 1 308 ? -22.678 11.264 35.455 1.00 94.19 308 VAL A N 1
ATOM 2391 C CA . VAL A 1 308 ? -22.267 11.418 36.858 1.00 94.19 308 VAL A CA 1
ATOM 2392 C C . VAL A 1 308 ? -21.521 12.739 37.064 1.00 94.19 308 VAL A C 1
ATOM 2394 O O . VAL A 1 308 ? -21.933 13.542 37.903 1.00 94.19 308 VAL A O 1
ATOM 2397 N N . ILE A 1 309 ? -20.513 13.036 36.233 1.00 94.19 309 ILE A N 1
ATOM 2398 C CA . ILE A 1 309 ? -19.743 14.292 36.293 1.00 94.19 309 ILE A CA 1
ATOM 2399 C C . ILE A 1 309 ? -20.662 15.516 36.175 1.00 94.19 309 ILE A C 1
ATOM 2401 O O . ILE A 1 309 ? -20.488 16.513 36.871 1.00 94.19 309 ILE A O 1
ATOM 2405 N N . LYS A 1 310 ? -21.676 15.443 35.308 1.00 92.44 310 LYS A N 1
ATOM 2406 C CA . LYS A 1 310 ? -22.572 16.571 35.035 1.00 92.44 310 LYS A CA 1
ATOM 2407 C C . LYS A 1 310 ? -23.677 16.750 36.077 1.00 92.44 310 LYS A C 1
ATOM 2409 O O . LYS A 1 310 ? -24.108 17.881 36.298 1.00 92.44 310 LYS A O 1
ATOM 2414 N N . SER A 1 311 ? -24.205 15.659 36.631 1.00 90.88 311 SER A N 1
ATOM 2415 C CA . SER A 1 311 ? -25.460 15.687 37.398 1.00 90.88 311 SER A CA 1
ATOM 2416 C C . SER A 1 311 ? -25.332 15.265 38.859 1.00 90.88 311 SER A C 1
ATOM 2418 O O . SER A 1 311 ? -26.248 15.548 39.634 1.00 90.88 311 SER A O 1
ATOM 2420 N N . LYS A 1 312 ? -24.239 14.592 39.240 1.00 91.19 312 LYS A N 1
ATOM 2421 C CA . LYS A 1 312 ? -24.081 13.967 40.562 1.00 91.19 312 LYS A CA 1
ATOM 2422 C C . LYS A 1 312 ? -22.926 14.523 41.386 1.00 91.19 312 LYS A C 1
ATOM 2424 O O . LYS A 1 312 ? -22.993 14.416 42.606 1.00 91.19 312 LYS A O 1
ATOM 2429 N N . LEU A 1 313 ? -21.906 15.120 40.765 1.00 90.19 313 LEU A N 1
ATOM 2430 C CA . LEU A 1 313 ? -20.786 15.687 41.518 1.00 90.19 313 LEU A CA 1
ATOM 2431 C C . LEU A 1 313 ? -21.236 16.851 42.425 1.00 90.19 313 LEU A C 1
ATOM 2433 O O . LEU A 1 313 ? -21.954 17.748 41.961 1.00 90.19 313 LEU A O 1
ATOM 2437 N N . PRO A 1 314 ? -20.810 16.866 43.702 1.00 87.62 314 PRO A N 1
ATOM 2438 C CA . PRO A 1 314 ? -20.994 18.003 44.595 1.00 87.62 314 PRO A CA 1
ATOM 2439 C C . PRO A 1 314 ? -20.358 19.284 44.040 1.00 87.62 314 PRO A C 1
ATOM 2441 O O . PRO A 1 314 ? -19.344 19.253 43.346 1.00 87.62 314 PRO A O 1
ATOM 2444 N N . LYS A 1 315 ? -20.943 20.443 44.365 1.00 81.69 315 LYS A N 1
ATOM 2445 C CA . LYS A 1 315 ? -20.342 21.743 44.035 1.00 81.69 315 LYS A CA 1
ATOM 2446 C C . LYS A 1 315 ? -19.237 22.057 45.038 1.00 81.69 315 LYS A C 1
ATOM 2448 O O . LYS A 1 315 ? -19.510 22.098 46.233 1.00 81.69 315 LYS A O 1
ATOM 2453 N N . ILE A 1 316 ? -18.035 22.333 44.543 1.00 76.25 316 ILE A N 1
ATOM 2454 C CA . ILE A 1 316 ? -16.907 22.788 45.360 1.00 76.25 316 ILE A CA 1
ATOM 2455 C C . ILE A 1 316 ? -16.879 24.316 45.317 1.00 76.25 316 ILE A C 1
ATOM 2457 O O . ILE A 1 316 ? -16.814 24.911 44.239 1.00 76.25 316 ILE A O 1
ATOM 2461 N N . GLU A 1 317 ? -16.991 24.962 46.477 1.00 59.19 317 GLU A N 1
ATOM 2462 C CA . GLU A 1 317 ? -16.849 26.414 46.600 1.00 59.19 317 GLU A CA 1
ATOM 2463 C C . GLU A 1 317 ? -15.373 26.784 46.399 1.00 59.19 317 GLU A C 1
ATOM 2465 O O . GLU A 1 317 ? -14.521 26.431 47.207 1.00 59.19 317 GLU A O 1
ATOM 2470 N N . GLN A 1 318 ? -15.048 27.472 45.301 1.00 54.16 318 GLN A N 1
ATOM 2471 C CA . GLN A 1 318 ? -13.712 28.040 45.115 1.00 54.16 318 GLN A CA 1
ATOM 2472 C C . GLN A 1 318 ? -13.599 29.317 45.959 1.00 54.16 318 GLN A C 1
ATOM 2474 O O . GLN A 1 318 ? -14.254 30.320 45.655 1.00 54.16 318 GLN A O 1
ATOM 2479 N N . GLU A 1 319 ? -12.781 29.295 47.014 1.00 43.69 319 GLU A N 1
ATOM 2480 C CA . GLU A 1 319 ? -12.379 30.509 47.731 1.00 43.69 319 GLU A CA 1
ATOM 2481 C C . GLU A 1 319 ? -11.679 31.458 46.746 1.00 43.69 319 GLU A C 1
ATOM 2483 O O . GLU A 1 319 ? -10.673 31.116 46.122 1.00 43.69 319 GLU A O 1
ATOM 2488 N N . LYS A 1 320 ? -12.236 32.660 46.556 1.00 34.09 320 LYS A N 1
ATOM 2489 C CA . LYS A 1 320 ? -11.601 33.708 45.749 1.00 34.09 320 LYS A CA 1
ATOM 2490 C C . LYS A 1 320 ? -10.327 34.162 46.460 1.00 34.09 320 LYS A C 1
ATOM 2492 O O . LYS A 1 320 ? -10.421 34.839 47.478 1.00 34.09 320 LYS A O 1
ATOM 2497 N N . SER A 1 321 ? -9.160 33.827 45.919 1.00 38.19 321 SER A N 1
ATOM 2498 C CA . SER A 1 321 ? -7.905 34.473 46.310 1.00 38.19 321 SER A CA 1
ATOM 2499 C C . SER A 1 321 ? -7.905 35.923 45.806 1.00 38.19 321 SER A C 1
ATOM 2501 O O . SER A 1 321 ? -7.997 36.141 44.594 1.00 38.19 321 SER A O 1
ATOM 2503 N N . GLU A 1 322 ? -7.861 36.877 46.740 1.00 34.75 322 GLU A N 1
ATOM 2504 C CA . GLU A 1 322 ? -7.661 38.321 46.511 1.00 34.75 322 GLU A CA 1
ATOM 2505 C C . GLU A 1 322 ? -6.278 38.659 45.935 1.00 34.75 322 GLU A C 1
ATOM 2507 O O . GLU A 1 322 ? -5.299 37.942 46.252 1.00 34.75 322 GLU A O 1
#

Mean predicted aligned error: 18.82 Å